Protein AF-A0A6G1ICV8-F1 (afdb_monomer)

Organism: NCBI:txid1168545

Radius of gyration: 35.34 Å; Cα contacts (8 Å, |Δi|>4): 384; chains: 1; bounding box: 80×101×96 Å

Sequence (351 aa):
MSGALVWVVYRNGDEKGVTLSPRISTGHVEPTHNADIPCELNDQDGNTPGGIIEHNGHKIIAVNVRCRDVNHRASFGSQSLDASAKLDFNNEAQPFIFAVGPTDRHLLSDSKSAGIRRHSLYGSFTLDIRAASVNTSHDINQPALSSVGSWAPKNAKLVVEPHKDLDWSGPIHSLLMCGTFVVVFPMGVVFLRVLEKVRWHAYMQGVGTVLVAGGVGMGVYAGREYNQVSIPLLPPPSNLTNPFNRNRNPNTPAVSHPPLPAPNPRPNPLHPRPPPTLRRPRTPPPLPPPPGPHPARPRPRPPRPTASPRRRAERLPRLPLLGRLVPQRHVWRHRGRGVCCAGRVAGLECA

Secondary structure (DSSP, 8-state):
-TT-EEEEEEE-TTSSSEEEEEEE-SSSSPPEE-TTS-EEE---TT---EEEEEETTEEEEEE-EEE-S-TT-SEETTEEPPGGGS--TT-TTEEEEEEE--SSS--B-S-TT---PPPSEEEEEEE-TTTT--SSGGG--HHHHT--S----SSEEEEEEEEEP---HHHHHHHHHHHIIIIIHHHHHHHHHHS--HHHHHHHHHHHHHHHHHHHHHHHHHHHHT----------------TT-----TT-----PPPPPPPPPPPPPPPPPPPPP-PPPPPPPPPPPPPPPPPPPPPPPPPPPPPPPPP----------------------------------------

InterPro domains:
  IPR015920 Cellobiose dehydrogenase-like, cytochrome domain [cd09630] (1-128)

Solvent-accessible surface area (backbone atoms only — not comparable to full-atom values): 22951 Å² total; per-residue (Å²): 110,48,23,31,79,42,81,45,75,43,35,15,61,82,66,76,32,59,29,77,21,47,24,45,15,94,40,90,39,38,57,40,56,45,87,76,53,59,60,42,66,30,75,53,85,69,37,54,29,52,28,70,41,80,55,97,93,37,82,41,82,48,75,30,76,44,68,54,85,60,68,86,49,62,51,49,85,94,45,62,47,38,82,77,57,46,76,54,67,84,28,68,61,40,74,46,74,52,71,38,64,51,86,94,60,86,65,60,35,70,56,54,72,58,90,60,72,70,47,34,31,34,35,30,32,26,34,26,34,47,85,74,55,72,95,48,81,84,74,57,57,41,49,69,70,44,58,82,78,96,78,78,86,73,70,51,47,79,74,39,72,79,40,77,46,74,83,55,41,60,59,49,20,50,48,32,40,51,46,29,66,70,45,40,44,52,49,19,52,47,35,39,74,76,66,65,34,60,70,56,20,54,49,31,46,54,54,29,53,54,39,40,53,52,15,52,52,33,45,55,53,42,48,45,42,64,37,70,74,79,68,76,74,72,73,75,85,75,71,87,68,67,91,81,75,78,84,76,74,92,82,70,83,85,79,84,76,80,84,82,81,80,82,80,81,81,84,77,89,80,78,89,80,81,84,88,80,86,78,80,86,79,80,79,81,84,79,81,81,81,84,76,87,77,82,83,78,82,80,83,81,83,84,80,88,80,85,83,83,82,88,81,82,89,85,89,83,85,86,86,91,86,80,90,88,86,83,89,88,81,91,84,86,83,89,81,82,85,84,87,82,90,81,89,76,89,84,79,88,81,134

Mean predicted aligned error: 18.18 Å

Foldseek 3Di:
DAQAFDWDWAAAQVNFWIATFTFHHNDLAFTFGAPLFQKDQDPDPLADSWGFDDDPNDTDTDGDMDGPPPQVDQARPLGGHDPLNHDDLQDLWRKDKDFAADPVDHDHHNDSGDFGADGQKMFMKTAGNPVVDDPDPVPDPRNVSRDDDDDDDDSMGTPGPIDGDDDVLVVLLCCLVCCLVVPLLVVLVCCCPVVVDPPSSVVSVVVSVVSNVVSVVSVVVSVRRRDPDPPVPPPDPDDPPPPPPPPDDPDDDDDDDDDDDDDDDDDDDDDDDDDDDDDDDDDDDDDDDDDDDDDDDDDDDDDDDDDDDDDDDDDDDDDDDDDDDDDDDDDDDDDDD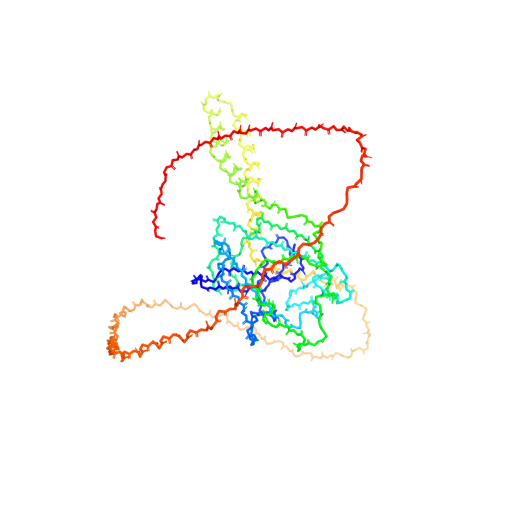DDDDDDDDDDDDDD

pLDDT: mean 75.43, std 22.34, range [23.33, 98.0]

Structure (mmCIF, N/CA/C/O backbone):
data_AF-A0A6G1ICV8-F1
#
_entry.id   AF-A0A6G1ICV8-F1
#
loop_
_atom_site.group_PDB
_atom_site.id
_atom_site.type_symbol
_atom_site.label_atom_id
_atom_site.label_alt_id
_atom_site.label_comp_id
_atom_site.label_asym_id
_atom_site.label_entity_id
_atom_site.label_seq_id
_atom_site.pdbx_PDB_ins_code
_atom_site.Cartn_x
_atom_site.Cartn_y
_atom_site.Cartn_z
_atom_site.occupancy
_atom_site.B_iso_or_equiv
_atom_site.auth_seq_id
_atom_site.auth_comp_id
_atom_site.auth_asym_id
_atom_site.auth_atom_id
_atom_site.pdbx_PDB_model_num
ATOM 1 N N . MET A 1 1 ? -5.307 -5.853 -2.669 1.00 85.19 1 MET A N 1
ATOM 2 C CA . MET A 1 1 ? -3.876 -6.039 -2.997 1.00 85.19 1 MET A CA 1
ATOM 3 C C . MET A 1 1 ? -3.343 -7.414 -2.589 1.00 85.19 1 MET A C 1
ATOM 5 O O . MET A 1 1 ? -2.156 -7.644 -2.776 1.00 85.19 1 MET A O 1
ATOM 9 N N . SER A 1 2 ? -4.178 -8.309 -2.037 1.00 87.69 2 SER A N 1
ATOM 10 C CA . SER A 1 2 ? -3.763 -9.670 -1.670 1.00 87.69 2 SER A CA 1
ATOM 11 C C . SER A 1 2 ? -3.150 -10.402 -2.869 1.00 87.69 2 SER A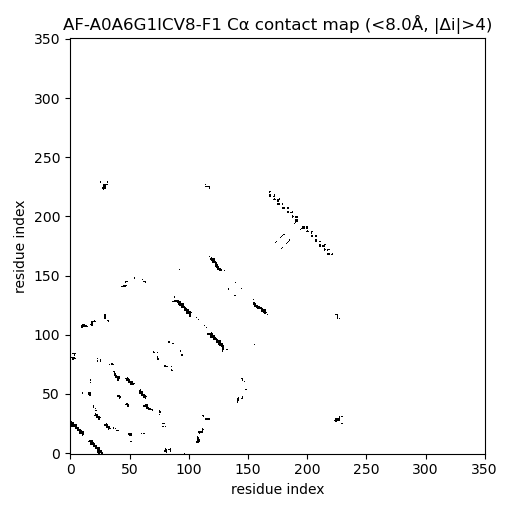 C 1
ATOM 13 O O . SER A 1 2 ? -3.547 -10.133 -4.000 1.00 87.69 2 SER A O 1
ATOM 15 N N . GLY A 1 3 ? -2.130 -11.219 -2.610 1.00 86.38 3 GLY A N 1
ATOM 16 C CA . GLY A 1 3 ? -1.422 -12.035 -3.595 1.00 86.38 3 GLY A CA 1
ATOM 17 C C . GLY A 1 3 ? -0.567 -11.268 -4.607 1.00 86.38 3 GLY A C 1
ATOM 18 O O . GLY A 1 3 ? 0.103 -11.888 -5.430 1.00 86.38 3 GLY A O 1
ATOM 19 N N . ALA A 1 4 ? -0.537 -9.934 -4.560 1.00 89.62 4 ALA A N 1
ATOM 20 C CA . ALA A 1 4 ? 0.262 -9.129 -5.475 1.00 89.62 4 ALA A CA 1
ATOM 21 C C . ALA A 1 4 ? 1.700 -8.927 -4.969 1.00 89.62 4 ALA A C 1
ATOM 23 O O . ALA A 1 4 ? 1.934 -8.686 -3.779 1.00 89.62 4 ALA A O 1
ATOM 24 N N . LEU A 1 5 ? 2.650 -8.930 -5.909 1.00 92.50 5 LEU A N 1
ATOM 25 C CA . LEU A 1 5 ? 3.966 -8.330 -5.714 1.00 92.50 5 LEU A CA 1
ATOM 26 C C . LEU A 1 5 ? 3.802 -6.808 -5.776 1.00 92.50 5 LEU A C 1
ATOM 28 O O . LEU A 1 5 ? 3.372 -6.276 -6.798 1.00 92.50 5 LEU A O 1
ATOM 32 N N . VAL A 1 6 ? 4.131 -6.110 -4.692 1.00 93.62 6 VAL A N 1
ATOM 33 C CA . VAL A 1 6 ? 3.995 -4.651 -4.620 1.00 93.62 6 VAL A CA 1
ATOM 34 C C . VAL A 1 6 ? 5.338 -3.990 -4.345 1.00 93.62 6 VAL A C 1
ATOM 36 O O . VAL A 1 6 ? 6.124 -4.442 -3.510 1.00 93.62 6 VAL A O 1
ATOM 39 N N . TRP A 1 7 ? 5.588 -2.881 -5.034 1.00 94.81 7 TRP A N 1
ATOM 40 C CA . TRP A 1 7 ? 6.743 -2.025 -4.787 1.00 94.81 7 TRP A CA 1
ATOM 41 C C . TRP A 1 7 ? 6.294 -0.826 -3.974 1.00 94.81 7 TRP A C 1
ATOM 43 O O . TRP A 1 7 ? 5.587 0.050 -4.471 1.00 94.81 7 TRP A O 1
ATOM 53 N N . VAL A 1 8 ? 6.687 -0.802 -2.705 1.00 95.56 8 VAL A N 1
ATOM 54 C CA . VAL A 1 8 ? 6.396 0.318 -1.818 1.00 95.56 8 VAL A CA 1
ATOM 55 C C . VAL A 1 8 ? 7.607 1.237 -1.797 1.00 95.56 8 VAL A C 1
ATOM 57 O O . VAL A 1 8 ? 8.733 0.788 -1.585 1.00 95.56 8 VAL A O 1
ATOM 60 N N . VAL A 1 9 ? 7.369 2.525 -2.023 1.00 95.25 9 VAL A N 1
ATOM 61 C CA . VAL A 1 9 ? 8.412 3.549 -2.074 1.00 95.25 9 VAL A CA 1
ATOM 62 C C . VAL A 1 9 ? 8.037 4.675 -1.126 1.00 95.25 9 VAL A C 1
ATOM 64 O O . VAL A 1 9 ? 6.922 5.192 -1.171 1.00 95.25 9 VAL A O 1
ATOM 67 N N . TYR A 1 10 ? 8.974 5.059 -0.269 1.00 94.12 10 TYR A N 1
ATOM 68 C CA . TYR A 1 10 ? 8.841 6.189 0.651 1.00 94.12 10 TYR A CA 1
ATOM 69 C C . TYR A 1 10 ? 10.169 6.925 0.766 1.00 94.12 10 TYR A C 1
ATOM 71 O O . TYR A 1 10 ? 11.189 6.476 0.246 1.00 94.12 10 TYR A O 1
ATOM 79 N N . ARG A 1 11 ? 10.149 8.092 1.411 1.00 93.56 11 ARG A N 1
ATOM 80 C CA . ARG A 1 11 ? 11.360 8.881 1.627 1.00 93.56 11 ARG A CA 1
ATOM 81 C C . ARG A 1 11 ? 12.258 8.173 2.631 1.00 93.56 11 ARG A C 1
ATOM 83 O O . ARG A 1 11 ? 11.785 7.573 3.599 1.00 93.56 11 ARG A O 1
ATOM 90 N N . ASN A 1 12 ? 13.552 8.259 2.380 1.00 93.12 12 ASN A N 1
ATOM 91 C CA . ASN A 1 12 ? 14.555 7.742 3.294 1.00 93.12 12 ASN A CA 1
ATOM 92 C C . ASN A 1 12 ? 14.643 8.626 4.561 1.00 93.12 12 ASN A C 1
ATOM 94 O O . ASN A 1 12 ? 14.028 9.695 4.613 1.00 93.12 12 ASN A O 1
ATOM 98 N N . GLY A 1 13 ? 15.364 8.179 5.593 1.00 92.19 13 GLY A N 1
ATOM 99 C CA . GLY A 1 13 ? 15.428 8.881 6.884 1.00 92.19 13 GLY A CA 1
ATOM 100 C C . GLY A 1 13 ? 16.000 10.298 6.777 1.00 92.19 13 GLY A C 1
ATOM 101 O O . GLY A 1 13 ? 15.520 11.211 7.441 1.00 92.19 13 GLY A O 1
ATOM 102 N N . ASP A 1 14 ? 16.958 10.489 5.870 1.00 89.12 14 ASP A N 1
ATOM 103 C CA . ASP A 1 14 ? 17.637 11.769 5.641 1.00 89.12 14 ASP A CA 1
ATOM 104 C C . ASP A 1 14 ? 16.912 12.701 4.652 1.00 89.12 14 ASP A C 1
ATOM 106 O O . ASP A 1 14 ? 17.443 13.755 4.304 1.00 89.12 14 ASP A O 1
ATOM 110 N N . GLU A 1 15 ? 15.752 12.294 4.123 1.00 87.25 15 GLU A N 1
ATOM 111 C CA . GLU A 1 15 ? 14.965 13.002 3.096 1.00 87.25 15 GLU A CA 1
ATOM 112 C C . GLU A 1 15 ? 15.696 13.328 1.779 1.00 87.25 15 GLU A C 1
ATOM 114 O O . GLU A 1 15 ? 15.179 14.050 0.926 1.00 87.25 15 GLU A O 1
ATOM 119 N N . LYS A 1 16 ? 16.899 12.795 1.575 1.00 83.50 16 LYS A N 1
ATOM 120 C CA . LYS A 1 16 ? 17.708 13.027 0.369 1.00 83.50 16 LYS A CA 1
ATOM 121 C C . LYS A 1 16 ? 17.430 12.019 -0.740 1.00 83.50 16 LYS A C 1
ATOM 123 O O . LYS A 1 16 ? 17.905 12.194 -1.858 1.00 83.50 16 LYS A O 1
ATOM 128 N N . GLY A 1 17 ? 16.675 10.967 -0.446 1.00 89.69 17 GLY A N 1
ATOM 129 C CA . GLY A 1 17 ? 16.424 9.876 -1.369 1.00 89.69 17 GLY A CA 1
ATOM 130 C C . GLY A 1 17 ? 15.172 9.086 -1.026 1.00 89.69 17 GLY A C 1
ATOM 131 O O . GLY A 1 17 ? 14.231 9.571 -0.391 1.00 89.69 17 GLY A O 1
ATOM 132 N N . VAL A 1 18 ? 15.163 7.847 -1.498 1.00 93.81 18 VAL A N 1
ATOM 133 C CA . VAL A 1 18 ? 14.022 6.945 -1.397 1.00 93.81 18 VAL A CA 1
ATOM 134 C C . VAL A 1 18 ? 14.442 5.600 -0.826 1.00 93.81 18 VAL A C 1
ATOM 136 O O . VAL A 1 18 ? 15.551 5.125 -1.060 1.00 93.81 18 VAL A O 1
ATOM 139 N N . THR A 1 19 ? 13.513 4.958 -0.138 1.00 95.25 19 THR A N 1
ATOM 140 C CA . THR A 1 19 ? 13.619 3.568 0.284 1.00 95.25 19 THR A CA 1
ATOM 141 C C . THR A 1 19 ? 12.662 2.742 -0.561 1.00 95.25 19 THR A C 1
ATOM 143 O O . THR A 1 19 ? 11.450 2.960 -0.533 1.00 95.25 19 THR A O 1
ATOM 146 N N . LEU A 1 20 ? 13.211 1.788 -1.317 1.00 96.12 20 LEU A N 1
ATOM 147 C CA . LEU A 1 20 ? 12.439 0.764 -2.015 1.00 96.12 20 LEU A CA 1
ATOM 148 C C . LEU A 1 20 ? 12.225 -0.433 -1.086 1.00 96.12 20 LEU A C 1
ATOM 150 O O . LEU A 1 20 ? 13.178 -1.071 -0.632 1.00 96.12 20 LEU A O 1
ATOM 154 N N . SER A 1 21 ? 10.962 -0.767 -0.864 1.00 96.25 21 SER A N 1
ATOM 155 C CA . SER A 1 21 ? 10.519 -1.912 -0.082 1.00 96.25 21 SER A CA 1
ATOM 156 C C . SER A 1 21 ? 9.636 -2.810 -0.954 1.00 96.25 21 SER A C 1
ATOM 158 O O . SER A 1 21 ? 8.437 -2.558 -1.094 1.00 96.25 21 SER A O 1
ATOM 160 N N . PRO A 1 22 ? 10.206 -3.852 -1.585 1.00 95.75 22 PRO A N 1
ATOM 161 C CA . PRO A 1 22 ? 9.421 -4.884 -2.249 1.00 95.75 22 PRO A CA 1
ATOM 162 C C . PRO A 1 22 ? 8.672 -5.704 -1.197 1.00 95.75 22 PRO A C 1
ATOM 164 O O . PRO A 1 22 ? 9.272 -6.141 -0.208 1.00 95.75 22 PRO A O 1
ATOM 167 N N . ARG A 1 23 ? 7.366 -5.890 -1.378 1.00 94.19 23 ARG A N 1
ATOM 168 C CA . ARG A 1 23 ? 6.507 -6.575 -0.408 1.00 94.19 23 ARG A CA 1
ATOM 169 C C . ARG A 1 23 ? 5.521 -7.517 -1.082 1.00 94.19 23 ARG A C 1
ATOM 171 O O . ARG A 1 23 ? 5.218 -7.376 -2.265 1.00 94.19 23 ARG A O 1
ATOM 178 N N . ILE A 1 24 ? 4.980 -8.431 -0.284 1.00 91.38 24 ILE A N 1
ATOM 179 C CA . ILE A 1 24 ? 3.845 -9.283 -0.653 1.00 91.38 24 ILE A CA 1
ATOM 180 C C . ILE A 1 24 ? 2.740 -9.076 0.376 1.00 91.38 24 ILE A C 1
ATOM 182 O O . ILE A 1 24 ? 2.996 -8.933 1.576 1.00 91.38 24 ILE A O 1
ATOM 186 N N . SER A 1 25 ? 1.502 -9.041 -0.103 1.00 86.50 25 SER A N 1
ATOM 187 C CA . SER A 1 25 ? 0.315 -8.977 0.743 1.00 86.50 25 SER A CA 1
ATOM 188 C C . SER A 1 25 ? -0.378 -10.335 0.774 1.00 86.50 25 SER A C 1
ATOM 190 O O . SER A 1 25 ? -0.673 -10.899 -0.272 1.00 86.50 25 SER A O 1
ATOM 192 N N . THR A 1 26 ? -0.693 -10.848 1.960 1.00 81.56 26 THR A N 1
ATOM 193 C CA . THR A 1 26 ? -1.433 -12.111 2.138 1.00 81.56 26 THR A CA 1
ATOM 194 C C . THR A 1 26 ? -2.915 -11.886 2.464 1.00 81.56 26 THR A C 1
ATOM 196 O O . THR A 1 26 ? -3.620 -12.818 2.836 1.00 81.56 26 THR A O 1
ATOM 199 N N . GLY A 1 27 ? -3.426 -10.654 2.314 1.00 83.38 27 GLY A N 1
ATOM 200 C CA . GLY A 1 27 ? -4.808 -10.300 2.657 1.00 83.38 27 GLY A CA 1
ATOM 201 C C . GLY A 1 27 ? -5.086 -8.795 2.623 1.00 83.38 27 GLY A C 1
ATOM 202 O O . GLY A 1 27 ? -4.404 -8.038 1.941 1.00 83.38 27 GLY A O 1
ATOM 203 N N . HIS A 1 28 ? -6.090 -8.350 3.378 1.00 84.50 28 HIS A N 1
ATOM 204 C CA . HIS A 1 28 ? -6.364 -6.927 3.629 1.00 84.50 28 HIS A CA 1
ATOM 205 C C . HIS A 1 28 ? -5.639 -6.465 4.898 1.00 84.50 28 HIS A C 1
ATOM 207 O O . HIS A 1 28 ? -6.250 -6.068 5.880 1.00 84.50 28 HIS A O 1
ATOM 213 N N . VAL A 1 29 ? -4.320 -6.631 4.899 1.00 86.06 29 VAL A N 1
ATOM 214 C CA . VAL A 1 29 ? -3.426 -6.269 6.005 1.00 86.06 29 VAL A CA 1
ATOM 215 C C . VAL A 1 29 ? -2.183 -5.595 5.441 1.00 86.06 29 VAL A C 1
ATOM 217 O O . VAL A 1 29 ? -1.935 -5.666 4.229 1.00 86.06 29 VAL A O 1
ATOM 220 N N . GLU A 1 30 ? -1.393 -4.964 6.309 1.00 89.38 30 GLU A N 1
ATOM 221 C CA . GLU A 1 30 ? -0.134 -4.349 5.900 1.00 89.38 30 GLU A CA 1
ATOM 222 C C . GLU A 1 30 ? 0.758 -5.377 5.168 1.00 89.38 30 GLU A C 1
ATOM 224 O O . GLU A 1 30 ? 1.087 -6.425 5.734 1.00 89.38 30 GLU A O 1
ATOM 229 N N . PRO A 1 31 ? 1.169 -5.111 3.914 1.00 91.44 31 PRO A N 1
ATOM 230 C CA . PRO A 1 31 ? 2.062 -6.007 3.195 1.00 91.44 31 PRO A CA 1
ATOM 231 C C . PRO A 1 31 ? 3.425 -6.072 3.888 1.00 91.44 31 PRO A C 1
ATOM 233 O O . PRO A 1 31 ? 3.930 -5.067 4.398 1.00 91.44 31 PRO A O 1
ATOM 236 N N . THR A 1 32 ? 4.046 -7.250 3.873 1.00 90.56 32 THR A N 1
ATOM 237 C CA . THR A 1 32 ? 5.319 -7.511 4.562 1.00 90.56 32 THR A CA 1
ATOM 238 C C . THR A 1 32 ? 6.481 -7.467 3.576 1.00 90.56 32 THR A C 1
ATOM 240 O O . THR A 1 32 ? 6.399 -8.045 2.491 1.00 90.56 32 THR A O 1
ATOM 243 N N . HIS A 1 33 ? 7.566 -6.785 3.953 1.00 94.06 33 HIS A N 1
ATOM 244 C CA . HIS A 1 33 ? 8.800 -6.791 3.171 1.00 94.06 33 HIS A CA 1
ATOM 245 C C . HIS A 1 33 ? 9.411 -8.190 3.118 1.00 94.06 33 HIS A C 1
ATOM 247 O O . HIS A 1 33 ? 9.483 -8.876 4.135 1.00 94.06 33 HIS A O 1
ATOM 253 N N . ASN A 1 34 ? 9.884 -8.575 1.936 1.00 93.25 34 ASN A N 1
ATOM 254 C CA . ASN A 1 34 ? 10.563 -9.840 1.720 1.00 93.25 34 ASN A CA 1
ATOM 255 C C . ASN A 1 34 ? 11.886 -9.604 0.984 1.00 93.25 34 ASN A C 1
ATOM 257 O O . ASN A 1 34 ? 11.911 -9.028 -0.105 1.00 93.25 34 ASN A O 1
ATOM 261 N N . ALA A 1 35 ? 12.982 -10.033 1.611 1.00 93.31 35 ALA A N 1
ATOM 262 C CA . ALA A 1 35 ? 14.335 -9.867 1.093 1.00 93.31 35 ALA A CA 1
ATOM 263 C C . ALA A 1 35 ? 14.659 -10.829 -0.065 1.00 93.31 35 ALA A C 1
ATOM 265 O O . ALA A 1 35 ? 15.570 -10.545 -0.837 1.00 93.31 35 ALA A O 1
ATOM 266 N N . ASP A 1 36 ? 13.893 -11.914 -0.228 1.00 93.12 36 ASP A N 1
ATOM 267 C CA . ASP A 1 36 ? 14.061 -12.874 -1.326 1.00 93.12 36 ASP A CA 1
ATOM 268 C C . ASP A 1 36 ? 13.562 -12.323 -2.667 1.00 93.12 36 ASP A C 1
ATOM 270 O O . ASP A 1 36 ? 13.783 -12.950 -3.705 1.00 93.12 36 ASP A O 1
ATOM 274 N N . ILE A 1 37 ? 12.874 -11.174 -2.661 1.00 95.06 37 ILE A N 1
ATOM 275 C CA . ILE A 1 37 ? 12.427 -10.478 -3.866 1.00 95.06 37 ILE A CA 1
ATOM 276 C C . ILE A 1 37 ? 13.618 -9.694 -4.444 1.00 95.06 37 ILE A C 1
ATOM 278 O O . ILE A 1 37 ? 14.010 -8.670 -3.875 1.00 95.06 37 ILE A O 1
ATOM 282 N N . PRO A 1 38 ? 14.171 -10.101 -5.600 1.00 94.88 38 PRO A N 1
ATOM 283 C CA . PRO A 1 38 ? 15.365 -9.505 -6.205 1.00 94.88 38 PRO A CA 1
ATOM 284 C C . PRO A 1 38 ? 15.024 -8.221 -6.987 1.00 94.88 38 PRO A C 1
ATOM 286 O O . PRO A 1 38 ? 15.244 -8.126 -8.199 1.00 94.88 38 PRO A O 1
ATOM 289 N N . CYS A 1 39 ? 14.435 -7.248 -6.293 1.00 95.50 39 CYS A N 1
ATOM 290 C CA . CYS A 1 39 ? 14.124 -5.921 -6.811 1.00 95.50 39 CYS A CA 1
ATOM 291 C C . CYS A 1 39 ? 14.956 -4.861 -6.088 1.00 95.50 39 CYS A C 1
ATOM 293 O O . CYS A 1 39 ? 14.938 -4.764 -4.859 1.00 95.50 39 CYS A O 1
ATOM 295 N N . GLU A 1 40 ? 15.635 -4.027 -6.861 1.00 94.94 40 GLU A N 1
ATOM 296 C CA . GLU A 1 40 ? 16.529 -2.982 -6.373 1.00 94.94 40 GLU A CA 1
ATOM 297 C C . GLU A 1 40 ? 16.346 -1.688 -7.170 1.00 94.94 40 GLU A C 1
ATOM 299 O O . GLU A 1 40 ? 15.739 -1.680 -8.244 1.00 94.94 40 GLU A O 1
ATOM 304 N N . LEU A 1 41 ? 16.845 -0.577 -6.628 1.00 93.75 41 LEU A N 1
ATOM 305 C CA . LEU A 1 41 ? 16.930 0.661 -7.396 1.00 93.75 41 LEU A CA 1
ATOM 306 C C . LEU A 1 41 ? 17.908 0.438 -8.556 1.00 93.75 41 LEU A C 1
ATOM 308 O O . LEU A 1 41 ? 18.985 -0.114 -8.359 1.00 93.75 41 LEU A O 1
ATOM 312 N N . ASN A 1 42 ? 17.516 0.830 -9.763 1.00 92.38 42 ASN A N 1
ATOM 313 C CA . ASN A 1 42 ? 18.284 0.583 -10.975 1.00 92.38 42 ASN A CA 1
ATOM 314 C C . ASN A 1 42 ? 19.475 1.550 -11.057 1.00 92.38 42 ASN A C 1
ATOM 316 O O . ASN A 1 42 ? 19.301 2.740 -11.309 1.00 92.38 42 ASN A O 1
ATOM 320 N N . ASP A 1 43 ? 20.680 1.038 -10.854 1.00 89.25 43 ASP A N 1
ATOM 321 C CA . ASP A 1 43 ? 21.943 1.780 -10.823 1.00 89.25 43 ASP A CA 1
ATOM 322 C C . ASP A 1 43 ? 22.796 1.606 -12.086 1.00 89.25 43 ASP A C 1
ATOM 324 O O . ASP A 1 43 ? 23.982 1.924 -12.083 1.00 89.25 43 ASP A O 1
ATOM 328 N N . GLN A 1 44 ? 22.196 1.126 -13.181 1.00 86.94 44 GLN A N 1
ATOM 329 C CA . GLN A 1 44 ? 22.895 0.995 -14.457 1.00 86.94 44 GLN A CA 1
ATOM 330 C C . GLN A 1 44 ? 23.370 2.343 -15.013 1.00 86.94 44 GLN A C 1
ATOM 332 O O . GLN A 1 44 ? 22.760 3.389 -14.785 1.00 86.94 44 GLN A O 1
ATOM 337 N N . ASP A 1 45 ? 24.438 2.302 -15.811 1.00 83.31 45 ASP A N 1
ATOM 338 C CA . ASP A 1 45 ? 24.999 3.490 -16.448 1.00 83.31 45 ASP A CA 1
ATOM 339 C C . ASP A 1 45 ? 23.947 4.259 -17.262 1.00 83.31 45 ASP A C 1
ATOM 341 O O . ASP A 1 45 ? 23.164 3.695 -18.030 1.00 83.31 45 ASP A O 1
ATOM 345 N N . GLY A 1 46 ? 23.937 5.582 -17.086 1.00 79.44 46 GLY A N 1
ATOM 346 C CA . GLY A 1 46 ? 22.954 6.469 -17.711 1.00 79.44 46 GLY A CA 1
ATOM 347 C C . GLY A 1 46 ? 21.581 6.476 -17.030 1.00 79.44 46 GLY A C 1
ATOM 348 O O . GLY A 1 46 ? 20.676 7.143 -17.528 1.00 79.44 46 GLY A O 1
ATOM 349 N N . ASN A 1 47 ? 21.422 5.776 -15.903 1.00 84.50 47 ASN A N 1
ATOM 350 C CA . ASN A 1 47 ? 20.186 5.704 -15.137 1.00 84.50 47 ASN A CA 1
ATOM 351 C C . ASN A 1 47 ? 20.255 6.540 -13.844 1.00 84.50 47 ASN A C 1
ATOM 353 O O . ASN A 1 47 ? 21.286 6.594 -13.179 1.00 84.50 47 ASN A O 1
ATOM 357 N N . THR A 1 48 ? 19.136 7.152 -13.453 1.00 83.81 48 THR A N 1
ATOM 358 C CA . THR A 1 48 ? 18.953 7.761 -12.128 1.00 83.81 48 THR A CA 1
ATOM 359 C C . THR A 1 48 ? 18.094 6.803 -11.291 1.00 83.81 48 THR A C 1
ATOM 361 O O . THR A 1 48 ? 16.898 6.684 -11.563 1.00 83.81 48 THR A O 1
ATOM 364 N N . PRO A 1 49 ? 18.655 6.111 -10.279 1.00 74.75 49 PRO A N 1
ATOM 365 C CA . PRO A 1 49 ? 17.967 5.014 -9.585 1.00 74.75 49 PRO A CA 1
ATOM 366 C C . PRO A 1 49 ? 16.691 5.452 -8.865 1.00 74.75 49 PRO A C 1
ATOM 368 O O . PRO A 1 49 ? 15.686 4.744 -8.846 1.00 74.75 49 PRO A O 1
ATOM 371 N N . GLY A 1 50 ? 16.715 6.641 -8.274 1.00 82.56 50 GLY A N 1
ATOM 372 C CA . GLY A 1 50 ? 15.554 7.247 -7.652 1.00 82.56 50 GLY A CA 1
ATOM 373 C C . GLY A 1 50 ? 15.925 8.436 -6.785 1.00 82.56 50 GLY A C 1
ATOM 374 O O . GLY A 1 50 ? 17.081 8.612 -6.404 1.00 82.56 50 GLY A O 1
ATOM 375 N N . GLY A 1 51 ? 14.936 9.262 -6.474 1.00 87.19 51 GLY A N 1
ATOM 376 C CA . GLY A 1 51 ? 15.138 10.443 -5.655 1.00 87.19 51 GLY A CA 1
ATOM 377 C C . GLY A 1 51 ? 13.892 11.301 -5.529 1.00 87.19 51 GLY A C 1
ATOM 378 O O . GLY A 1 51 ? 12.817 10.987 -6.048 1.00 87.19 51 GLY A O 1
ATOM 379 N N . ILE A 1 52 ? 14.070 12.406 -4.814 1.00 88.25 52 ILE A N 1
ATOM 380 C CA . ILE A 1 52 ? 13.073 13.460 -4.691 1.00 88.25 52 ILE A CA 1
ATOM 381 C C . ILE A 1 52 ? 13.472 14.568 -5.659 1.00 88.25 52 ILE A C 1
ATOM 383 O O . ILE A 1 52 ? 14.540 15.159 -5.525 1.00 88.25 52 ILE A O 1
ATOM 387 N N . ILE A 1 53 ? 12.623 14.823 -6.648 1.00 86.62 53 ILE A N 1
ATOM 388 C CA . ILE A 1 53 ? 12.897 15.752 -7.743 1.00 86.62 53 ILE A CA 1
ATOM 389 C C . ILE A 1 53 ? 11.884 16.882 -7.680 1.00 86.62 53 ILE A C 1
ATOM 391 O O . ILE A 1 53 ? 10.696 16.650 -7.461 1.00 86.62 53 ILE A O 1
ATOM 395 N N . GLU A 1 54 ? 12.343 18.110 -7.880 1.00 86.75 54 GLU A N 1
ATOM 396 C CA . GLU A 1 54 ? 11.446 19.241 -8.078 1.00 86.75 54 GLU A CA 1
ATOM 397 C C . GLU A 1 54 ? 11.016 19.312 -9.542 1.00 86.75 54 GLU A C 1
ATOM 399 O O . GLU A 1 54 ? 11.839 19.403 -10.450 1.00 86.75 54 GLU A O 1
ATOM 404 N N . HIS A 1 55 ? 9.709 19.267 -9.771 1.00 83.06 55 HIS A N 1
ATOM 405 C CA . HIS A 1 55 ? 9.108 19.374 -11.090 1.00 83.06 55 HIS A CA 1
ATOM 406 C C . HIS A 1 55 ? 7.891 20.297 -11.005 1.00 83.06 55 HIS A C 1
ATOM 408 O O . HIS A 1 55 ? 6.964 20.049 -10.233 1.00 83.06 55 HIS A O 1
ATOM 414 N N . ASN A 1 56 ? 7.897 21.386 -11.780 1.00 86.06 56 ASN A N 1
ATOM 415 C CA . ASN A 1 56 ? 6.849 22.416 -11.776 1.00 86.06 56 ASN A CA 1
ATOM 416 C C . ASN A 1 56 ? 6.522 22.976 -10.373 1.00 86.06 56 ASN A C 1
ATOM 418 O O . ASN A 1 56 ? 5.360 23.203 -10.052 1.00 86.06 56 ASN A O 1
ATOM 422 N N . GLY A 1 57 ? 7.536 23.169 -9.521 1.00 85.19 57 GLY A N 1
ATOM 423 C CA . GLY A 1 57 ? 7.358 23.682 -8.153 1.00 85.19 57 GLY A CA 1
ATOM 424 C C . GLY A 1 57 ? 6.836 22.655 -7.139 1.00 85.19 57 GLY A C 1
ATOM 425 O O . GLY A 1 57 ? 6.581 23.008 -5.991 1.00 85.19 57 GLY A O 1
ATOM 426 N N . HIS A 1 58 ? 6.699 21.386 -7.534 1.00 85.12 58 HIS A N 1
ATOM 427 C CA . HIS A 1 58 ? 6.298 20.291 -6.654 1.00 85.12 58 HIS A CA 1
ATOM 428 C C . HIS A 1 58 ? 7.422 19.267 -6.502 1.00 85.12 58 HIS A C 1
ATOM 430 O O . HIS A 1 58 ? 8.075 18.896 -7.475 1.00 85.12 58 HIS A O 1
ATOM 436 N N . LYS A 1 59 ? 7.614 18.764 -5.279 1.00 86.06 59 LYS A N 1
ATOM 437 C CA . LYS A 1 59 ? 8.507 17.632 -5.012 1.00 86.06 59 LYS A CA 1
ATOM 438 C C . LYS A 1 59 ? 7.799 16.331 -5.375 1.00 86.06 59 LYS A C 1
ATOM 440 O O . LYS A 1 59 ? 6.801 15.977 -4.748 1.00 86.06 59 LYS A O 1
ATOM 445 N N . ILE A 1 60 ? 8.331 15.618 -6.357 1.00 86.81 60 ILE A N 1
ATOM 446 C CA . ILE A 1 60 ? 7.866 14.299 -6.780 1.00 86.81 60 ILE A CA 1
ATOM 447 C C . ILE A 1 60 ? 8.889 13.237 -6.395 1.00 86.81 60 ILE A C 1
ATOM 449 O O . ILE A 1 60 ? 10.096 13.470 -6.422 1.00 86.81 60 ILE A O 1
ATOM 453 N N . ILE A 1 61 ? 8.392 12.064 -6.019 1.00 89.25 61 ILE A N 1
ATOM 454 C CA . ILE A 1 61 ? 9.222 10.880 -5.826 1.00 89.25 61 ILE A CA 1
ATOM 455 C C . ILE A 1 61 ? 9.278 10.165 -7.172 1.00 89.25 61 ILE A C 1
ATOM 457 O O . ILE A 1 61 ? 8.244 9.728 -7.675 1.00 89.25 61 ILE A O 1
ATOM 461 N N . ALA A 1 62 ? 10.471 10.059 -7.748 1.00 89.44 62 ALA A N 1
ATOM 462 C CA . ALA A 1 62 ? 10.708 9.280 -8.955 1.00 89.44 62 ALA A CA 1
ATOM 463 C C . ALA A 1 62 ? 11.643 8.126 -8.613 1.00 89.44 62 ALA A C 1
ATOM 465 O O . ALA A 1 62 ? 12.655 8.325 -7.940 1.00 89.44 62 ALA A O 1
ATOM 466 N N . VAL A 1 63 ? 11.304 6.925 -9.067 1.00 92.06 63 VAL A N 1
ATOM 467 C CA . VAL A 1 63 ? 12.144 5.742 -8.894 1.00 92.06 63 VAL A CA 1
ATOM 468 C C . VAL A 1 63 ? 12.195 4.942 -10.174 1.00 92.06 63 VAL A C 1
ATOM 470 O O . VAL A 1 63 ? 11.208 4.838 -10.899 1.00 92.06 63 VAL A O 1
ATOM 473 N N . ASN A 1 64 ? 13.347 4.338 -10.408 1.00 92.00 64 ASN A N 1
ATOM 474 C CA . ASN A 1 64 ? 13.552 3.357 -11.445 1.00 92.00 64 ASN A CA 1
ATOM 475 C C . ASN A 1 64 ? 13.965 2.059 -10.758 1.00 92.00 64 ASN A C 1
ATOM 477 O O . ASN A 1 64 ? 14.979 2.001 -10.066 1.00 92.00 64 ASN A O 1
ATOM 481 N N . VAL A 1 65 ? 13.130 1.036 -10.887 1.00 93.56 65 VAL A N 1
ATOM 482 C CA . VAL A 1 65 ? 13.290 -0.223 -10.163 1.00 93.56 65 VAL A CA 1
ATOM 483 C C . VAL A 1 65 ? 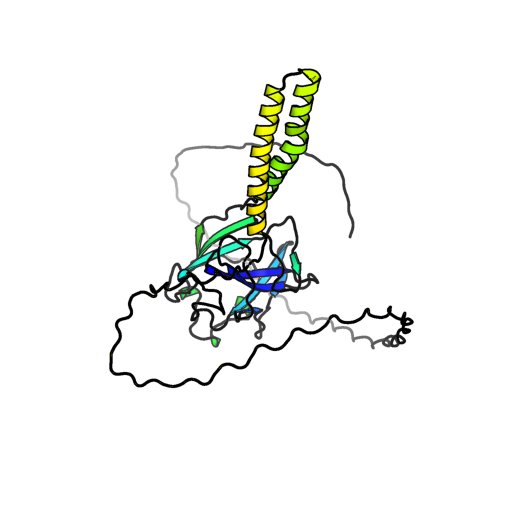13.623 -1.316 -11.157 1.00 93.56 65 VAL A C 1
ATOM 485 O O . VAL A 1 65 ? 12.910 -1.515 -12.139 1.00 93.56 65 VAL A O 1
ATOM 488 N N . ARG A 1 66 ? 14.688 -2.062 -10.870 1.00 92.62 66 ARG A N 1
ATOM 489 C CA . ARG A 1 66 ? 15.063 -3.254 -11.618 1.00 92.62 66 ARG A CA 1
ATOM 490 C C . ARG A 1 66 ? 14.721 -4.482 -10.793 1.00 92.62 66 ARG A C 1
ATOM 492 O O . ARG A 1 66 ? 15.234 -4.663 -9.695 1.00 92.62 66 ARG A O 1
ATOM 499 N N . CYS A 1 67 ? 13.893 -5.347 -11.361 1.00 93.81 67 CYS A N 1
ATOM 500 C CA . CYS A 1 67 ? 13.569 -6.651 -10.802 1.00 93.81 67 CYS A CA 1
ATOM 501 C C . CYS A 1 67 ? 14.115 -7.743 -11.717 1.00 93.81 67 CYS A C 1
ATOM 503 O O . CYS A 1 67 ? 13.897 -7.704 -12.928 1.00 93.81 67 CYS A O 1
ATOM 505 N N . ARG A 1 68 ? 14.822 -8.720 -11.153 1.00 92.44 68 ARG A N 1
ATOM 506 C CA . ARG A 1 68 ? 15.372 -9.858 -11.906 1.00 92.44 68 ARG A CA 1
ATOM 507 C C . ARG A 1 68 ? 14.525 -11.081 -11.615 1.00 92.44 68 ARG A C 1
ATOM 509 O O . ARG A 1 68 ? 14.133 -11.263 -10.477 1.00 92.44 68 ARG A O 1
ATOM 516 N N . ASP A 1 69 ? 14.246 -11.937 -12.591 1.00 89.69 69 ASP A N 1
ATOM 517 C CA . ASP A 1 69 ? 13.762 -13.286 -12.263 1.00 89.69 69 ASP A CA 1
ATOM 518 C C . ASP A 1 69 ? 12.467 -13.354 -11.418 1.00 89.69 69 ASP A C 1
ATOM 520 O O . ASP A 1 69 ? 12.202 -14.340 -10.735 1.00 89.69 69 ASP A O 1
ATOM 524 N N . VAL A 1 70 ? 11.634 -12.307 -11.465 1.00 92.19 70 VAL A N 1
ATOM 525 C CA . VAL A 1 70 ? 10.398 -12.232 -10.665 1.00 92.19 70 VAL A CA 1
ATOM 526 C C . VAL A 1 70 ? 9.220 -12.930 -11.337 1.00 92.19 70 VAL A C 1
ATOM 528 O O . VAL A 1 70 ? 8.370 -13.490 -10.657 1.00 92.19 70 VAL A O 1
ATOM 531 N N . ASN A 1 71 ? 9.179 -12.950 -12.672 1.00 91.00 71 ASN A N 1
ATOM 532 C CA . ASN A 1 71 ? 8.015 -13.436 -13.416 1.00 91.00 71 ASN A CA 1
ATOM 533 C C . ASN A 1 71 ? 7.910 -14.971 -13.508 1.00 91.00 71 ASN A C 1
ATOM 535 O O . ASN A 1 71 ? 6.869 -15.514 -13.873 1.00 91.00 71 ASN A O 1
ATOM 539 N N . HIS A 1 72 ? 8.994 -15.692 -13.217 1.00 85.62 72 HIS A N 1
ATOM 540 C CA . HIS A 1 72 ? 9.002 -17.158 -13.242 1.00 85.62 72 HIS A CA 1
ATOM 541 C C . HIS A 1 72 ? 8.675 -17.781 -11.879 1.00 85.62 72 HIS A C 1
ATOM 543 O O . HIS A 1 72 ? 8.676 -19.004 -11.748 1.00 85.62 72 HIS A O 1
ATOM 549 N N . ARG A 1 73 ? 8.422 -16.957 -10.857 1.00 88.69 73 ARG A N 1
ATOM 550 C CA . ARG A 1 73 ? 8.227 -17.404 -9.479 1.00 88.69 73 ARG A CA 1
ATOM 551 C C . ARG A 1 73 ? 6.756 -17.329 -9.101 1.00 88.69 73 ARG A C 1
ATOM 553 O O . ARG A 1 73 ? 6.104 -16.319 -9.327 1.00 88.69 73 ARG A O 1
ATOM 560 N N . ALA A 1 74 ? 6.256 -18.400 -8.492 1.00 88.94 74 ALA A N 1
ATOM 561 C CA . ALA A 1 74 ? 4.936 -18.419 -7.861 1.00 88.94 74 ALA A CA 1
ATOM 562 C C . ALA A 1 74 ? 4.988 -17.968 -6.390 1.00 88.94 74 ALA A C 1
ATOM 564 O O . ALA A 1 74 ? 3.954 -17.709 -5.785 1.00 88.94 74 ALA A O 1
ATOM 565 N N . SER A 1 75 ? 6.182 -17.883 -5.800 1.00 90.62 75 SER A N 1
ATOM 566 C CA . SER A 1 75 ? 6.385 -17.520 -4.401 1.00 90.62 75 SER A CA 1
ATOM 567 C C . SER A 1 75 ? 7.781 -16.945 -4.155 1.00 90.62 75 SER A C 1
ATOM 569 O O . SER A 1 75 ? 8.710 -17.139 -4.945 1.00 90.62 75 SER A O 1
ATOM 571 N N . PHE A 1 76 ? 7.924 -16.257 -3.025 1.00 90.44 76 PHE A N 1
ATOM 572 C CA . PHE A 1 76 ? 9.196 -15.813 -2.463 1.00 90.44 76 PHE A CA 1
ATOM 573 C C . PHE A 1 76 ? 9.267 -16.282 -1.007 1.00 90.44 76 PHE A C 1
ATOM 575 O O . PHE A 1 76 ? 8.539 -15.784 -0.144 1.00 90.44 76 PHE A O 1
ATOM 582 N N . GLY A 1 77 ? 10.088 -17.296 -0.733 1.00 87.69 77 GLY A N 1
ATOM 583 C CA . GLY A 1 77 ? 10.082 -17.978 0.561 1.00 87.69 77 GLY A CA 1
ATOM 584 C C . GLY A 1 77 ? 8.718 -18.621 0.849 1.00 87.69 77 GLY A C 1
ATOM 585 O O . GLY A 1 77 ? 8.169 -19.340 0.014 1.00 87.69 77 GLY A O 1
ATOM 586 N N . SER A 1 78 ? 8.151 -18.346 2.025 1.00 85.56 78 SER A N 1
ATOM 587 C CA . SER A 1 78 ? 6.828 -18.845 2.439 1.00 85.56 78 SER A CA 1
ATOM 588 C C . SER A 1 78 ? 5.644 -18.027 1.904 1.00 85.56 78 SER A C 1
ATOM 590 O O . SER A 1 78 ? 4.494 -18.375 2.167 1.00 85.56 78 SER A O 1
ATOM 592 N N . GLN A 1 79 ? 5.894 -16.939 1.170 1.00 87.19 79 GLN A N 1
ATOM 593 C CA . GLN A 1 79 ? 4.848 -16.054 0.660 1.00 87.19 79 GLN A CA 1
ATOM 594 C C . GLN A 1 79 ? 4.514 -16.388 -0.796 1.00 87.19 79 GLN A C 1
ATOM 596 O O . GLN A 1 79 ? 5.358 -16.245 -1.680 1.00 87.19 79 GLN A O 1
ATOM 601 N N . SER A 1 80 ? 3.277 -16.821 -1.044 1.00 88.62 80 SER A N 1
ATOM 602 C CA . SER A 1 80 ? 2.765 -17.097 -2.391 1.00 88.62 80 SER A CA 1
ATOM 603 C C . SER A 1 80 ? 2.270 -15.826 -3.073 1.00 88.62 80 SER A C 1
ATOM 605 O O . SER A 1 80 ? 1.733 -14.928 -2.423 1.00 88.62 80 SER A O 1
ATOM 607 N N . LEU A 1 81 ? 2.414 -15.792 -4.392 1.00 90.12 81 LEU A N 1
ATOM 608 C CA . LEU A 1 81 ? 1.763 -14.837 -5.273 1.00 90.12 81 LEU A CA 1
ATOM 609 C C . LEU A 1 81 ? 0.476 -15.437 -5.846 1.00 90.12 81 LEU A C 1
ATOM 611 O O . LEU A 1 81 ? 0.371 -16.655 -6.012 1.00 90.12 81 LEU A O 1
ATOM 615 N N . ASP A 1 82 ? -0.473 -14.575 -6.193 1.00 89.00 82 ASP A N 1
ATOM 616 C CA . ASP A 1 82 ? -1.627 -14.955 -7.001 1.00 89.00 82 ASP A CA 1
ATOM 617 C C . ASP A 1 82 ? -1.204 -15.192 -8.452 1.00 89.00 82 ASP A C 1
ATOM 619 O O . ASP A 1 82 ? -0.265 -14.578 -8.962 1.00 89.00 82 ASP A O 1
ATOM 623 N N . ALA A 1 83 ? -1.952 -16.034 -9.166 1.00 85.88 83 ALA A N 1
ATOM 624 C CA . ALA A 1 83 ? -1.692 -16.307 -10.579 1.00 85.88 83 ALA A CA 1
ATOM 625 C C . ALA A 1 83 ? -1.702 -15.027 -11.440 1.00 85.88 83 ALA A C 1
ATOM 627 O O . ALA A 1 83 ? -0.942 -14.922 -12.400 1.00 85.88 83 ALA A O 1
ATOM 628 N N . SER A 1 84 ? -2.512 -14.030 -11.064 1.00 83.62 84 SER A N 1
ATOM 629 C CA . SER A 1 84 ? -2.584 -12.723 -11.729 1.00 83.62 84 SER A CA 1
ATOM 630 C C . SER A 1 84 ? -1.369 -11.823 -11.486 1.00 83.62 84 SER A C 1
ATOM 632 O O . SER A 1 84 ? -1.235 -10.807 -12.161 1.00 83.62 84 SER A O 1
ATOM 634 N N . ALA A 1 85 ? -0.491 -12.159 -10.533 1.00 86.38 85 ALA A N 1
ATOM 635 C CA . ALA A 1 85 ? 0.762 -11.435 -10.314 1.00 86.38 85 ALA A CA 1
ATOM 636 C C . ALA A 1 85 ? 1.818 -11.759 -11.385 1.00 86.38 85 ALA A C 1
ATOM 638 O O . ALA A 1 85 ? 2.799 -11.028 -11.521 1.00 86.38 85 ALA A O 1
ATOM 639 N N . LYS A 1 86 ? 1.620 -12.840 -12.152 1.00 89.38 86 LYS A N 1
ATOM 640 C CA . LYS A 1 86 ? 2.462 -13.174 -13.296 1.00 89.38 86 LYS A CA 1
ATOM 641 C C . LYS A 1 86 ? 2.130 -12.256 -14.475 1.00 89.38 86 LYS A C 1
ATOM 643 O O . LYS A 1 86 ? 0.972 -12.086 -14.853 1.00 89.38 86 LYS A O 1
ATOM 648 N N . LEU A 1 87 ? 3.168 -11.690 -15.071 1.00 92.00 87 LEU A N 1
ATOM 649 C CA . LEU A 1 87 ? 3.112 -10.952 -16.322 1.00 92.00 87 LEU A CA 1
ATOM 650 C C . LEU A 1 87 ? 3.044 -11.928 -17.498 1.00 92.00 87 LEU A C 1
ATOM 652 O O . LEU A 1 87 ? 3.894 -12.814 -17.642 1.00 92.00 87 LEU A O 1
ATOM 656 N N . ASP A 1 88 ? 2.057 -11.726 -18.362 1.00 92.62 88 ASP A N 1
ATOM 657 C CA . ASP A 1 88 ? 2.017 -12.329 -19.687 1.00 92.62 88 ASP A CA 1
ATOM 658 C C . ASP A 1 88 ? 2.524 -11.309 -20.712 1.00 92.62 88 ASP A C 1
ATOM 660 O O . ASP A 1 88 ? 1.893 -10.284 -20.970 1.00 92.62 88 ASP A O 1
ATOM 664 N N . PHE A 1 89 ? 3.687 -11.593 -21.301 1.00 92.69 89 PHE A N 1
ATOM 665 C CA . PHE A 1 89 ? 4.327 -10.701 -22.267 1.00 92.69 89 PHE A CA 1
ATOM 666 C C . PHE A 1 89 ? 3.604 -10.625 -23.616 1.00 92.69 89 PHE A C 1
ATOM 668 O O . PHE A 1 89 ? 3.973 -9.798 -24.441 1.00 92.69 89 PHE A O 1
ATOM 675 N N . ASN A 1 90 ? 2.560 -11.432 -23.831 1.00 94.25 90 ASN A N 1
ATOM 676 C CA . ASN A 1 90 ? 1.685 -11.350 -24.999 1.00 94.25 90 ASN A CA 1
ATOM 677 C C . ASN A 1 90 ? 0.357 -10.627 -24.713 1.00 94.25 90 ASN A C 1
ATOM 679 O O . ASN A 1 90 ? -0.484 -10.517 -25.606 1.00 94.25 90 ASN A O 1
ATOM 683 N N . ASN A 1 91 ? 0.151 -10.128 -23.492 1.00 94.62 91 ASN A N 1
ATOM 684 C CA . ASN A 1 91 ? -1.118 -9.550 -23.066 1.00 94.62 91 ASN A CA 1
ATOM 685 C C . ASN A 1 91 ? -1.216 -8.046 -23.383 1.00 94.62 91 ASN A C 1
ATOM 687 O O . ASN A 1 91 ? -0.390 -7.241 -22.948 1.00 94.62 91 ASN A O 1
ATOM 691 N N . GLU A 1 92 ? -2.276 -7.662 -24.101 1.00 95.94 92 GLU A N 1
ATOM 692 C CA . GLU A 1 92 ? -2.596 -6.263 -24.435 1.00 95.94 92 GLU A CA 1
ATOM 693 C C . GLU A 1 92 ? -3.238 -5.487 -23.274 1.00 95.94 92 GLU A C 1
ATOM 695 O O . GLU A 1 92 ? -3.363 -4.264 -23.317 1.00 95.94 92 GLU A O 1
ATOM 700 N N . ALA A 1 93 ? -3.699 -6.203 -22.251 1.00 95.62 93 ALA A N 1
ATOM 701 C CA . ALA A 1 93 ? -4.432 -5.665 -21.119 1.00 95.62 93 ALA A CA 1
ATOM 702 C C . ALA A 1 93 ? -3.990 -6.343 -19.813 1.00 95.62 93 ALA A C 1
ATOM 704 O O . ALA A 1 93 ? -4.812 -6.847 -19.045 1.00 95.62 93 ALA A O 1
ATOM 705 N N . GLN A 1 94 ? -2.681 -6.359 -19.544 1.00 95.44 94 GLN A N 1
ATOM 706 C CA . GLN A 1 94 ? -2.146 -6.888 -18.289 1.00 95.44 94 GLN A CA 1
ATOM 707 C C . GLN A 1 94 ? -2.653 -6.041 -17.112 1.00 95.44 94 GLN A C 1
ATOM 709 O O . GLN A 1 94 ? -2.444 -4.826 -17.130 1.00 95.44 94 GLN A O 1
ATOM 714 N N . PRO A 1 95 ? -3.290 -6.638 -16.089 1.00 94.38 95 PRO A N 1
ATOM 715 C CA . PRO A 1 95 ? -3.799 -5.899 -14.942 1.00 94.38 95 PRO A CA 1
ATOM 716 C C . PRO A 1 95 ? -2.674 -5.430 -14.015 1.00 94.38 95 PRO A C 1
ATOM 718 O O . PRO A 1 95 ? -1.768 -6.185 -13.667 1.00 94.38 95 PRO A O 1
ATOM 721 N N . PHE A 1 96 ? -2.798 -4.190 -13.557 1.00 94.69 96 PHE A N 1
ATOM 722 C CA . PHE A 1 96 ? -1.964 -3.557 -12.547 1.00 94.69 96 PHE A CA 1
ATOM 723 C C . PHE A 1 96 ? -2.836 -2.836 -11.524 1.00 94.69 96 PHE A C 1
ATOM 725 O O . PHE A 1 96 ? -3.948 -2.382 -11.801 1.00 94.69 96 PHE A O 1
ATOM 732 N N . ILE A 1 97 ? -2.290 -2.694 -10.325 1.00 94.62 97 ILE A N 1
ATOM 733 C CA . ILE A 1 97 ? -2.886 -1.933 -9.233 1.00 94.62 97 ILE A CA 1
ATOM 734 C C . ILE A 1 97 ? -1.907 -0.857 -8.788 1.00 94.62 97 ILE A C 1
ATOM 736 O O . ILE A 1 97 ? -0.693 -1.027 -8.882 1.00 94.62 97 ILE A O 1
ATOM 740 N N . PHE A 1 98 ? -2.436 0.243 -8.275 1.00 95.00 98 PHE A N 1
ATOM 741 C CA . PHE A 1 98 ? -1.632 1.281 -7.647 1.00 95.00 98 PHE A CA 1
ATOM 742 C C . PHE A 1 98 ? -2.331 1.796 -6.399 1.00 95.00 98 PHE A C 1
ATOM 744 O O . PHE A 1 98 ? -3.547 1.663 -6.236 1.00 95.00 98 PHE A O 1
ATOM 751 N N . ALA A 1 99 ? -1.542 2.411 -5.528 1.00 94.94 99 ALA A N 1
ATOM 752 C CA . ALA A 1 99 ? -2.047 3.128 -4.380 1.00 94.94 99 ALA A CA 1
ATOM 753 C C . ALA A 1 99 ? -1.115 4.262 -3.972 1.00 94.94 99 ALA A C 1
ATOM 755 O O . ALA A 1 99 ? 0.083 4.233 -4.251 1.00 94.94 99 ALA A O 1
ATOM 756 N N . VAL A 1 100 ? -1.682 5.246 -3.281 1.00 93.81 100 VAL A N 1
ATOM 757 C CA . VAL A 1 100 ? -0.970 6.398 -2.736 1.00 93.81 100 VAL A CA 1
ATOM 758 C C . VAL A 1 100 ? -1.206 6.454 -1.235 1.00 93.81 100 VAL A C 1
ATOM 760 O O . VAL A 1 100 ? -2.342 6.369 -0.761 1.00 93.81 100 VAL A O 1
ATOM 763 N N . GLY A 1 101 ? -0.115 6.588 -0.485 1.00 91.56 101 GLY A N 1
ATOM 764 C CA . GLY A 1 101 ? -0.150 6.715 0.967 1.00 91.56 101 GLY A CA 1
ATOM 765 C C . GLY A 1 101 ? -0.941 7.940 1.456 1.00 91.56 101 GLY A C 1
ATOM 766 O O . GLY A 1 101 ? -1.315 8.814 0.671 1.00 91.56 101 GLY A O 1
ATOM 767 N N . PRO A 1 102 ? -1.229 8.008 2.760 1.00 89.00 102 PRO A N 1
ATOM 768 C CA . PRO A 1 102 ? -1.817 9.191 3.374 1.00 89.00 102 PRO A CA 1
ATOM 769 C C . PRO A 1 102 ? -0.883 10.406 3.284 1.00 89.00 102 PRO A C 1
ATOM 771 O O . PRO A 1 102 ? 0.337 10.268 3.350 1.00 89.00 102 PRO A O 1
ATOM 774 N N . THR A 1 103 ? -1.455 11.606 3.159 1.00 83.81 103 THR A N 1
ATOM 775 C CA . THR A 1 103 ? -0.698 12.871 3.123 1.00 83.81 103 THR A CA 1
ATOM 776 C C . THR A 1 103 ? -0.584 13.550 4.487 1.00 83.81 103 THR A C 1
ATOM 778 O O . THR A 1 103 ? 0.179 14.499 4.619 1.00 83.81 103 THR A O 1
ATOM 781 N N . ASP A 1 104 ? -1.338 13.102 5.496 1.00 79.50 104 ASP A N 1
ATOM 782 C CA . ASP A 1 104 ? -1.350 13.681 6.847 1.00 79.50 104 ASP A CA 1
ATOM 783 C C . ASP A 1 104 ? -0.152 13.247 7.704 1.00 79.50 104 ASP A C 1
ATOM 785 O O . ASP A 1 104 ? 0.101 13.838 8.753 1.00 79.50 104 ASP A O 1
ATOM 789 N N . ARG A 1 105 ? 0.598 12.223 7.275 1.00 78.19 105 ARG A N 1
ATOM 790 C CA . ARG A 1 105 ? 1.796 11.733 7.967 1.00 78.19 105 ARG A CA 1
ATOM 791 C C . ARG A 1 105 ? 2.872 11.339 6.969 1.00 78.19 105 ARG A C 1
ATOM 793 O O . ARG A 1 105 ? 2.617 10.574 6.043 1.00 78.19 105 ARG A O 1
ATOM 800 N N . HIS A 1 106 ? 4.091 11.814 7.194 1.00 82.56 106 HIS A N 1
ATOM 801 C CA . HIS A 1 106 ? 5.239 11.455 6.368 1.00 82.56 106 HIS A CA 1
ATOM 802 C C . HIS A 1 106 ? 5.952 10.230 6.942 1.00 82.56 106 HIS A C 1
ATOM 804 O O . HIS A 1 106 ? 6.288 10.193 8.124 1.00 82.56 106 HIS A O 1
ATOM 810 N N . LEU A 1 107 ? 6.185 9.226 6.095 1.00 90.12 107 LEU A N 1
ATOM 811 C CA . LEU A 1 107 ? 7.075 8.114 6.405 1.00 90.12 107 LEU A CA 1
ATOM 812 C C . LEU A 1 107 ? 8.486 8.469 5.932 1.00 90.12 107 LEU A C 1
ATOM 814 O O . LEU A 1 107 ? 8.720 8.577 4.727 1.00 90.12 107 LEU A O 1
ATOM 818 N N . LEU A 1 108 ? 9.390 8.644 6.896 1.00 93.38 108 LEU A N 1
ATOM 819 C CA . LEU A 1 108 ? 10.814 8.900 6.696 1.00 93.38 108 LEU A CA 1
ATOM 820 C C . LEU A 1 108 ? 11.585 7.745 7.334 1.00 93.38 108 LEU A C 1
ATOM 822 O O . LEU A 1 108 ? 11.633 7.628 8.559 1.00 93.38 108 LEU A O 1
ATOM 826 N N . SER A 1 109 ? 12.101 6.821 6.527 1.00 94.75 109 SER A N 1
ATOM 827 C CA . SER A 1 109 ? 12.811 5.657 7.063 1.00 94.75 109 SER A CA 1
ATOM 828 C C . SER A 1 109 ? 13.711 5.003 6.029 1.00 94.75 109 SER A C 1
ATOM 830 O O . SER A 1 109 ? 13.304 4.798 4.888 1.00 94.75 109 SER A O 1
ATOM 832 N N . ASP A 1 110 ? 14.900 4.586 6.453 1.00 95.44 110 ASP A N 1
ATOM 833 C CA . ASP A 1 110 ? 15.803 3.746 5.653 1.00 95.44 110 ASP A CA 1
ATOM 834 C C . ASP A 1 110 ? 15.487 2.247 5.794 1.00 95.44 110 ASP A C 1
ATOM 836 O O . ASP A 1 110 ? 15.997 1.411 5.049 1.00 95.44 110 ASP A O 1
ATOM 840 N N . SER A 1 111 ? 14.624 1.875 6.747 1.00 95.69 111 SER A N 1
ATOM 841 C CA . SER A 1 111 ? 14.253 0.478 6.956 1.00 95.69 111 SER A CA 1
ATOM 842 C C . SER A 1 111 ? 13.288 0.021 5.874 1.00 95.69 111 SER A C 1
ATOM 844 O O . SER A 1 111 ? 12.185 0.555 5.775 1.00 95.69 111 SER A O 1
ATOM 846 N N . LYS A 1 112 ? 13.642 -1.029 5.123 1.00 95.06 112 LYS A N 1
ATOM 847 C CA . LYS A 1 112 ? 12.741 -1.676 4.152 1.00 95.06 112 LYS A CA 1
ATOM 848 C C . LYS A 1 112 ? 11.520 -2.324 4.813 1.00 95.06 112 LYS A C 1
ATOM 850 O O . LYS A 1 112 ? 10.515 -2.526 4.142 1.00 95.06 112 LYS A O 1
ATOM 855 N N . SER A 1 113 ? 11.562 -2.628 6.108 1.00 94.75 113 SER A N 1
ATOM 856 C CA . SER A 1 113 ? 10.440 -3.208 6.859 1.00 94.75 113 SER A CA 1
ATOM 857 C C . SER A 1 113 ? 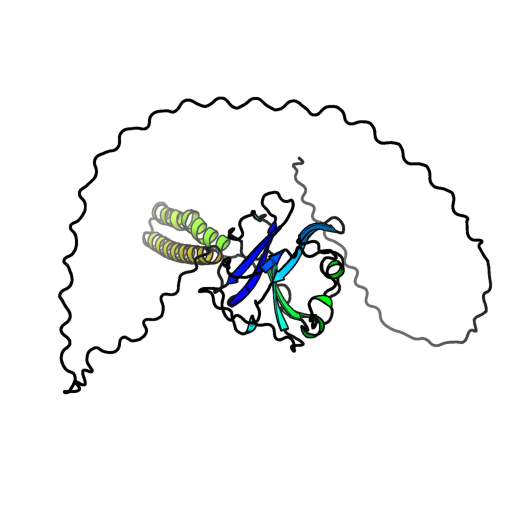9.650 -2.180 7.677 1.00 94.75 113 SER A C 1
ATOM 859 O O . SER A 1 113 ? 8.826 -2.567 8.503 1.00 94.75 113 SER A O 1
ATOM 861 N N . ALA A 1 114 ? 9.877 -0.877 7.465 1.00 94.00 114 ALA A N 1
ATOM 862 C CA . ALA A 1 114 ? 9.165 0.178 8.185 1.00 94.00 114 ALA A CA 1
ATOM 863 C C . ALA A 1 114 ? 7.638 0.006 8.099 1.00 94.00 114 ALA A C 1
ATOM 865 O O . ALA A 1 114 ? 7.108 -0.296 7.030 1.00 94.00 114 ALA A O 1
ATOM 866 N N . GLY A 1 115 ? 6.933 0.213 9.213 1.00 91.44 115 GLY A N 1
ATOM 867 C CA . GLY A 1 115 ? 5.470 0.171 9.240 1.00 91.44 115 GLY A CA 1
ATOM 868 C C . GLY A 1 115 ? 4.872 1.211 8.294 1.00 91.44 115 GLY A C 1
ATOM 869 O O . GLY A 1 115 ? 5.207 2.394 8.391 1.00 91.44 115 GLY A O 1
ATOM 870 N N . ILE A 1 116 ? 3.998 0.783 7.384 1.00 90.94 116 ILE A N 1
ATOM 871 C CA . ILE A 1 116 ? 3.284 1.673 6.462 1.00 90.94 116 ILE A CA 1
ATOM 872 C C . ILE A 1 116 ? 1.817 1.798 6.850 1.00 90.94 116 ILE A C 1
ATOM 874 O O . ILE A 1 116 ? 1.207 0.895 7.415 1.00 90.94 116 ILE A O 1
ATOM 878 N N . ARG A 1 117 ? 1.229 2.947 6.528 1.00 88.62 117 ARG A N 1
ATOM 879 C CA . ARG A 1 117 ? -0.207 3.166 6.698 1.00 88.62 117 ARG A CA 1
ATOM 880 C C . ARG A 1 117 ? -0.957 2.710 5.454 1.00 88.62 117 ARG A C 1
ATOM 882 O O . ARG A 1 117 ? -0.425 2.759 4.343 1.00 88.62 117 ARG A O 1
ATOM 889 N N . ARG A 1 118 ? -2.214 2.320 5.659 1.00 89.38 118 ARG A N 1
ATOM 890 C CA . ARG A 1 118 ? -3.165 2.058 4.582 1.00 89.38 118 ARG A CA 1
ATOM 891 C C . ARG A 1 118 ? -3.245 3.269 3.652 1.00 89.38 118 ARG A C 1
ATOM 893 O O . ARG A 1 118 ? -3.190 4.415 4.099 1.00 89.38 118 ARG A O 1
ATOM 900 N N . HIS A 1 119 ? -3.316 3.000 2.355 1.00 92.06 119 HIS A N 1
ATOM 901 C CA . HIS A 1 119 ? -3.367 4.033 1.332 1.00 92.06 119 HIS A CA 1
ATOM 902 C C . HIS A 1 119 ? -4.607 4.919 1.476 1.00 92.06 119 HIS A C 1
ATOM 904 O O . HIS A 1 119 ? -5.645 4.448 1.919 1.00 92.06 119 HIS A O 1
ATOM 910 N N . SER A 1 120 ? -4.508 6.182 1.060 1.00 93.06 120 SER A N 1
ATOM 911 C CA . SER A 1 120 ? -5.641 7.118 0.996 1.00 93.06 120 SER A CA 1
ATOM 912 C C . SER A 1 120 ? -6.304 7.147 -0.384 1.00 93.06 120 SER A C 1
ATOM 914 O O . SER A 1 120 ? -7.420 7.642 -0.533 1.00 93.06 120 SER A O 1
ATOM 916 N N . LEU A 1 121 ? -5.622 6.607 -1.394 1.00 94.38 121 LEU A N 1
ATOM 917 C CA . LEU A 1 121 ? -6.088 6.502 -2.769 1.00 94.38 121 LEU A CA 1
ATOM 918 C C . LEU A 1 121 ? -5.618 5.171 -3.350 1.00 94.38 121 LEU A C 1
ATOM 920 O O . LEU A 1 121 ? -4.464 4.794 -3.146 1.00 94.38 121 LEU A O 1
ATOM 924 N N . TYR A 1 122 ? -6.466 4.494 -4.110 1.00 94.88 122 TYR A N 1
ATOM 925 C CA . TYR A 1 122 ? -6.086 3.295 -4.853 1.00 94.88 122 TYR A CA 1
ATOM 926 C C . TYR A 1 122 ? -6.899 3.163 -6.135 1.00 94.88 122 TYR A C 1
ATOM 928 O O . TYR A 1 122 ? -7.957 3.771 -6.281 1.00 94.88 122 TYR A O 1
ATOM 936 N N . GLY A 1 123 ? -6.403 2.355 -7.063 1.00 95.50 123 GLY A N 1
ATOM 937 C CA . GLY A 1 123 ? -7.098 2.057 -8.306 1.00 95.50 123 GLY A CA 1
ATOM 938 C C . GLY A 1 123 ? -6.448 0.904 -9.053 1.00 95.50 123 GLY A C 1
ATOM 939 O O . GLY A 1 123 ? -5.485 0.288 -8.582 1.00 95.50 123 GLY A O 1
ATOM 940 N N . SER A 1 124 ? -6.982 0.616 -10.236 1.00 95.25 124 SER A N 1
ATOM 941 C CA . SER A 1 124 ? -6.421 -0.398 -11.126 1.00 95.25 124 SER A CA 1
ATOM 942 C C . SER A 1 124 ? -6.456 0.057 -12.574 1.00 95.25 124 SER A C 1
ATOM 944 O O . SER A 1 124 ? -7.343 0.798 -13.002 1.00 95.25 124 SER A O 1
ATOM 946 N N . PHE A 1 125 ? -5.469 -0.387 -13.332 1.00 95.56 125 PHE A N 1
ATOM 947 C CA . PHE A 1 125 ? -5.334 -0.091 -14.747 1.00 95.56 125 PHE A CA 1
ATOM 948 C C . PHE A 1 125 ? -4.814 -1.323 -15.473 1.00 95.56 125 PHE A C 1
ATOM 950 O O . PHE A 1 125 ? -4.268 -2.238 -14.864 1.00 95.56 125 PHE A O 1
ATOM 957 N N . THR A 1 126 ? -4.977 -1.341 -16.784 1.00 96.44 126 THR A N 1
ATOM 958 C CA . THR A 1 126 ? -4.361 -2.330 -17.659 1.00 96.44 126 THR A CA 1
ATOM 959 C C . THR A 1 126 ? -3.297 -1.679 -18.517 1.00 96.44 126 THR A C 1
ATOM 961 O O . THR A 1 126 ? -3.464 -0.528 -18.929 1.00 96.44 126 THR A O 1
ATOM 964 N N . LEU A 1 127 ? -2.245 -2.426 -18.825 1.00 95.50 127 LEU A N 1
ATOM 965 C CA . LEU A 1 127 ? -1.153 -2.007 -19.698 1.00 95.50 127 LEU A CA 1
ATOM 966 C C . LEU A 1 127 ? -0.941 -3.049 -20.805 1.00 95.50 127 LEU A C 1
ATOM 968 O O . LEU A 1 127 ? -0.923 -4.245 -20.515 1.00 95.50 127 LEU A O 1
ATOM 972 N N . ASP A 1 128 ? -0.747 -2.602 -22.048 1.00 96.06 128 ASP A N 1
ATOM 973 C CA . ASP A 1 128 ? -0.241 -3.464 -23.123 1.00 96.06 128 ASP A CA 1
ATOM 974 C C . ASP A 1 128 ? 1.240 -3.756 -22.870 1.00 96.06 128 ASP A C 1
ATOM 976 O O . ASP A 1 128 ? 2.113 -2.925 -23.144 1.00 96.06 128 ASP A O 1
ATOM 980 N N . ILE A 1 129 ? 1.525 -4.935 -22.314 1.00 94.31 129 ILE A N 1
ATOM 981 C CA . ILE A 1 129 ? 2.892 -5.318 -21.956 1.00 94.31 129 ILE A CA 1
ATOM 982 C C . ILE A 1 129 ? 3.725 -5.646 -23.191 1.00 94.31 129 ILE A C 1
ATOM 984 O O . ILE A 1 129 ? 4.940 -5.474 -23.138 1.00 94.31 129 ILE A O 1
ATOM 988 N N . ARG A 1 130 ? 3.116 -6.001 -24.330 1.00 94.56 130 ARG A N 1
ATOM 989 C CA . ARG A 1 130 ? 3.877 -6.217 -25.572 1.00 94.56 130 ARG A CA 1
ATOM 990 C C . ARG A 1 130 ? 4.586 -4.934 -25.981 1.00 94.56 130 ARG A C 1
ATOM 992 O O . ARG A 1 130 ? 5.782 -4.946 -26.254 1.00 94.56 130 ARG A O 1
ATOM 999 N N . ALA A 1 131 ? 3.861 -3.814 -25.940 1.00 92.00 131 ALA A N 1
ATOM 1000 C CA . ALA A 1 131 ? 4.404 -2.488 -26.227 1.00 92.00 131 ALA A CA 1
ATOM 1001 C C . ALA A 1 131 ? 5.380 -1.980 -25.146 1.00 92.00 131 ALA A C 1
ATOM 1003 O O . ALA A 1 131 ? 6.125 -1.034 -25.400 1.00 92.00 131 ALA A O 1
ATOM 1004 N N . ALA A 1 132 ? 5.376 -2.594 -23.959 1.00 90.44 132 ALA A N 1
ATOM 1005 C CA . ALA A 1 132 ? 6.275 -2.298 -22.844 1.00 90.44 132 ALA A CA 1
ATOM 1006 C C . ALA A 1 132 ? 7.410 -3.331 -22.691 1.00 90.44 132 ALA A C 1
ATOM 1008 O O . ALA A 1 132 ? 8.100 -3.341 -21.671 1.00 90.44 132 ALA A O 1
ATOM 1009 N N . SER A 1 133 ? 7.600 -4.204 -23.683 1.00 91.44 133 SER A N 1
ATOM 1010 C CA . SER A 1 133 ? 8.610 -5.259 -23.669 1.00 91.44 133 SER A CA 1
ATOM 1011 C C . SER A 1 133 ? 9.646 -5.048 -24.768 1.00 91.44 133 SER A C 1
ATOM 1013 O O . SER A 1 133 ? 9.354 -4.514 -25.837 1.00 91.44 133 SER A O 1
ATOM 1015 N N . VAL A 1 134 ? 10.872 -5.474 -24.484 1.00 91.00 134 VAL A N 1
ATOM 1016 C CA . VAL A 1 134 ? 11.961 -5.566 -25.457 1.00 91.00 134 VAL A CA 1
ATOM 1017 C C . VAL A 1 134 ? 12.576 -6.958 -25.376 1.00 91.00 134 VAL A C 1
ATOM 1019 O O . VAL A 1 134 ? 12.508 -7.609 -24.332 1.00 91.00 134 VAL A O 1
ATOM 1022 N N . ASN A 1 135 ? 13.172 -7.421 -26.473 1.00 87.12 135 ASN A N 1
ATOM 1023 C CA . ASN A 1 135 ? 13.701 -8.783 -26.557 1.00 87.12 135 ASN A CA 1
ATOM 1024 C C . ASN A 1 135 ? 14.990 -8.958 -25.752 1.00 87.12 135 ASN A C 1
ATOM 1026 O O . ASN A 1 135 ? 15.228 -10.029 -25.197 1.00 87.12 135 ASN A O 1
ATOM 1030 N N . THR A 1 136 ? 15.832 -7.922 -25.695 1.00 87.12 136 THR A N 1
ATOM 1031 C CA . THR A 1 136 ? 17.122 -7.990 -25.009 1.00 87.12 136 THR A CA 1
ATOM 1032 C C . THR A 1 136 ? 17.337 -6.797 -24.089 1.00 87.12 136 THR A C 1
ATOM 1034 O O . THR A 1 136 ? 16.782 -5.718 -24.281 1.00 87.12 136 THR A O 1
ATOM 1037 N N . SER A 1 137 ? 18.201 -6.963 -23.087 1.00 83.12 137 SER A N 1
ATOM 1038 C CA . SER A 1 137 ? 18.576 -5.865 -22.191 1.00 83.12 137 SER A CA 1
ATOM 1039 C C . SER A 1 137 ? 19.328 -4.731 -22.894 1.00 83.12 137 SER A C 1
ATOM 1041 O O . SER A 1 137 ? 19.367 -3.628 -22.362 1.00 83.12 137 SER A O 1
ATOM 1043 N N . HIS A 1 138 ? 19.920 -4.986 -24.066 1.00 84.25 138 HIS A N 1
ATOM 1044 C CA . HIS A 1 138 ? 20.614 -3.967 -24.860 1.00 84.25 138 HIS A CA 1
ATOM 1045 C C . HIS A 1 138 ? 19.653 -2.992 -25.546 1.00 84.25 138 HIS A C 1
ATOM 1047 O O . HIS A 1 138 ? 20.040 -1.863 -25.835 1.00 84.25 138 HIS A O 1
ATOM 1053 N N . ASP A 1 139 ? 18.401 -3.401 -25.749 1.00 89.56 139 ASP A N 1
ATOM 1054 C CA . ASP A 1 139 ? 17.363 -2.569 -26.361 1.00 89.56 139 ASP A CA 1
ATOM 1055 C C . ASP A 1 139 ? 16.756 -1.564 -25.360 1.00 89.56 139 ASP A C 1
ATOM 1057 O O . ASP A 1 139 ? 15.944 -0.712 -25.725 1.00 89.56 139 ASP A O 1
ATOM 1061 N N . ILE A 1 140 ? 17.138 -1.651 -24.079 1.00 88.94 140 ILE A N 1
ATOM 1062 C CA . ILE A 1 140 ? 16.646 -0.768 -23.021 1.00 88.94 140 ILE A CA 1
ATOM 1063 C C . ILE A 1 140 ? 17.402 0.563 -23.069 1.00 88.94 140 ILE A C 1
ATOM 1065 O O . ILE A 1 140 ? 18.587 0.650 -22.752 1.00 88.94 140 ILE A O 1
ATOM 1069 N N . ASN A 1 141 ? 16.686 1.641 -23.382 1.00 90.06 141 ASN A N 1
ATOM 1070 C CA . ASN A 1 141 ? 17.208 3.000 -23.279 1.00 90.06 141 ASN A CA 1
ATOM 1071 C C . ASN A 1 141 ? 17.152 3.487 -21.815 1.00 90.06 141 ASN A C 1
ATOM 1073 O O . ASN A 1 141 ? 16.153 4.072 -21.392 1.00 90.06 141 ASN A O 1
ATOM 1077 N N . GLN A 1 142 ? 18.219 3.235 -21.043 1.00 89.56 142 GLN A N 1
ATOM 1078 C CA . GLN A 1 142 ? 18.303 3.610 -19.619 1.00 89.56 142 GLN A CA 1
ATOM 1079 C C . GLN A 1 142 ? 18.077 5.117 -19.365 1.00 89.56 142 GLN A C 1
ATOM 1081 O O . GLN A 1 142 ? 17.248 5.451 -18.513 1.00 89.56 142 GLN A O 1
ATOM 1086 N N . PRO A 1 143 ? 18.691 6.048 -20.130 1.00 88.81 143 PRO A N 1
ATOM 1087 C CA . PRO A 1 143 ? 18.411 7.475 -19.967 1.00 88.81 143 PRO A CA 1
ATOM 1088 C C . PRO A 1 143 ? 16.941 7.849 -20.176 1.00 88.81 143 PRO A C 1
ATOM 1090 O O . PRO A 1 143 ? 16.400 8.661 -19.425 1.00 88.81 143 PRO A O 1
ATOM 1093 N N . ALA A 1 144 ? 16.276 7.257 -21.174 1.00 87.25 144 ALA A N 1
ATOM 1094 C CA . ALA A 1 144 ? 14.857 7.507 -21.411 1.00 87.25 144 ALA A CA 1
ATOM 1095 C C . ALA A 1 144 ? 13.984 6.954 -20.275 1.00 87.25 144 ALA A C 1
ATOM 1097 O O . ALA A 1 144 ? 13.031 7.616 -19.871 1.00 87.25 144 ALA A O 1
ATOM 1098 N N . LEU A 1 145 ? 14.334 5.785 -19.727 1.00 85.38 145 LEU A N 1
ATOM 1099 C CA . LEU A 1 145 ? 13.611 5.155 -18.619 1.00 85.38 145 LEU A CA 1
ATOM 1100 C C . LEU A 1 145 ? 13.704 5.968 -17.317 1.00 85.38 145 LEU A C 1
ATOM 1102 O O . LEU A 1 145 ? 12.761 5.992 -16.532 1.00 85.38 145 LEU A O 1
ATOM 1106 N N . SER A 1 146 ? 14.827 6.652 -17.096 1.00 85.62 146 SER A N 1
ATOM 1107 C CA . SER A 1 146 ? 15.043 7.538 -15.942 1.00 85.62 146 SER A CA 1
ATOM 1108 C C . SER A 1 146 ? 14.595 8.980 -16.142 1.00 85.62 146 SER A C 1
ATOM 1110 O O . SER A 1 146 ? 14.760 9.807 -15.242 1.00 85.62 146 SER A O 1
ATOM 1112 N N . SER A 1 147 ? 14.064 9.318 -17.314 1.00 86.56 147 SER A N 1
ATOM 1113 C CA . SER A 1 147 ? 13.622 10.677 -17.585 1.00 86.56 147 SER A CA 1
ATOM 1114 C C . SER A 1 147 ? 12.378 11.012 -16.754 1.00 86.56 147 SER A C 1
ATOM 1116 O O . SER A 1 147 ? 11.426 10.238 -16.651 1.00 86.56 147 SER A O 1
ATOM 1118 N N . VAL A 1 148 ? 12.384 12.196 -16.146 1.00 83.88 148 VAL A N 1
ATOM 1119 C CA . VAL A 1 148 ? 11.290 12.688 -15.308 1.00 83.88 148 VAL A CA 1
ATOM 1120 C C . VAL A 1 148 ? 10.663 13.892 -15.989 1.00 83.88 148 VAL A C 1
ATOM 1122 O O . VAL A 1 148 ? 11.357 14.837 -16.357 1.00 83.88 148 VAL A O 1
ATOM 1125 N N . GLY A 1 149 ? 9.346 13.846 -16.175 1.00 80.81 149 GLY A N 1
ATOM 1126 C CA . GLY A 1 149 ? 8.621 14.867 -16.917 1.00 80.81 149 GLY A CA 1
ATOM 1127 C C . GLY A 1 149 ? 7.136 14.555 -17.051 1.00 80.81 149 GLY A C 1
ATOM 1128 O O . GLY A 1 149 ? 6.588 13.688 -16.366 1.00 80.81 149 GLY A O 1
ATOM 1129 N N . SER A 1 150 ? 6.474 15.280 -17.948 1.00 80.00 150 SER A N 1
ATOM 1130 C CA . SER A 1 150 ? 5.071 15.052 -18.285 1.00 80.00 150 SER A CA 1
ATOM 1131 C C . SER A 1 150 ? 4.936 13.914 -19.295 1.00 80.00 150 SER A C 1
ATOM 1133 O O . SER A 1 150 ? 5.269 14.072 -20.468 1.00 80.00 150 SER A O 1
ATOM 1135 N N . TRP A 1 151 ? 4.407 12.782 -18.838 1.00 81.56 151 TRP A N 1
ATOM 1136 C CA . TRP A 1 151 ? 4.154 11.602 -19.661 1.00 81.56 151 TRP A CA 1
ATOM 1137 C C . TRP A 1 151 ? 2.666 11.467 -19.973 1.00 81.56 151 TRP A C 1
ATOM 1139 O O . TRP A 1 151 ? 1.820 11.659 -19.100 1.00 81.56 151 TRP A O 1
ATOM 1149 N N . ALA A 1 152 ? 2.346 11.104 -21.214 1.00 84.69 152 ALA A N 1
ATOM 1150 C CA . ALA A 1 152 ? 1.005 10.676 -21.587 1.00 84.69 152 ALA A CA 1
ATOM 1151 C C . ALA A 1 152 ? 0.955 9.139 -21.582 1.00 84.69 152 ALA A C 1
ATOM 1153 O O . ALA A 1 152 ? 1.845 8.512 -22.166 1.00 84.69 152 ALA A O 1
ATOM 1154 N N . PRO A 1 153 ? -0.058 8.514 -20.955 1.00 86.44 153 PRO A N 1
ATOM 1155 C CA . PRO A 1 153 ? -0.214 7.070 -21.021 1.00 86.44 153 PRO A CA 1
ATOM 1156 C C . PRO A 1 153 ? -0.444 6.647 -22.476 1.00 86.44 153 PRO A C 1
ATOM 1158 O O . PRO A 1 153 ? -1.305 7.191 -23.168 1.00 86.44 153 PRO A O 1
ATOM 1161 N N . LYS A 1 154 ? 0.321 5.659 -22.939 1.00 89.12 154 LYS A N 1
ATOM 1162 C CA . LYS A 1 154 ? 0.164 5.042 -24.257 1.00 89.12 154 LYS A CA 1
ATOM 1163 C C . LYS A 1 154 ? -0.164 3.571 -24.054 1.00 89.12 154 LYS A C 1
ATOM 1165 O O . LYS A 1 154 ? 0.542 2.893 -23.319 1.00 89.12 154 LYS A O 1
ATOM 1170 N N . ASN A 1 155 ? -1.232 3.096 -24.692 1.00 92.44 155 ASN A N 1
ATOM 1171 C CA . ASN A 1 155 ? -1.708 1.711 -24.577 1.00 92.44 155 ASN A CA 1
ATOM 1172 C C . ASN A 1 155 ? -1.945 1.255 -23.120 1.00 92.44 155 ASN A C 1
ATOM 1174 O O . ASN A 1 155 ? -1.776 0.086 -22.785 1.00 92.44 155 ASN A O 1
ATOM 1178 N N . ALA A 1 156 ? -2.351 2.188 -22.256 1.00 93.06 156 ALA A N 1
ATOM 1179 C CA . ALA A 1 156 ? -2.795 1.912 -20.899 1.00 93.06 156 ALA A CA 1
ATOM 1180 C C . ALA A 1 156 ? -4.229 2.416 -20.722 1.00 93.06 156 ALA A C 1
ATOM 1182 O O . ALA A 1 156 ? -4.600 3.453 -21.279 1.00 93.06 156 ALA A O 1
ATOM 1183 N N . LYS A 1 157 ? -5.041 1.683 -19.960 1.00 94.44 157 LYS A N 1
ATOM 1184 C CA . LYS A 1 157 ? -6.442 2.028 -19.690 1.00 94.44 157 LYS A CA 1
ATOM 1185 C C . LYS A 1 157 ? -6.721 1.921 -18.203 1.00 94.44 157 LYS A C 1
ATOM 1187 O O . LYS A 1 157 ? -6.397 0.917 -17.583 1.00 94.44 157 LYS A O 1
ATOM 1192 N N . LEU A 1 158 ? -7.338 2.949 -17.641 1.00 94.50 158 LEU A N 1
ATOM 1193 C CA . LEU A 1 158 ? -7.848 2.914 -16.277 1.00 94.50 158 LEU A CA 1
ATOM 1194 C C . LEU A 1 158 ? -9.075 1.991 -16.246 1.00 94.50 158 LEU A C 1
ATOM 1196 O O . LEU A 1 158 ? -9.997 2.183 -17.035 1.00 94.50 158 LEU A O 1
ATOM 1200 N N . VAL A 1 159 ? -9.056 0.970 -15.389 1.00 93.62 159 VAL A N 1
ATOM 1201 C CA . VAL A 1 159 ? -10.160 0.001 -15.254 1.00 93.62 159 VAL A CA 1
ATOM 1202 C C . VAL A 1 159 ? -11.044 0.370 -14.075 1.00 93.62 159 VAL A C 1
ATOM 1204 O O . VAL A 1 159 ? -12.266 0.338 -14.173 1.00 93.62 159 VAL A O 1
ATOM 1207 N N . VAL A 1 160 ? -10.412 0.752 -12.968 1.00 91.75 160 VAL A N 1
ATOM 1208 C CA . VAL A 1 160 ? -11.085 1.259 -11.776 1.00 91.75 160 VAL A CA 1
ATOM 1209 C C . VAL A 1 160 ? -10.535 2.646 -11.509 1.00 91.75 160 VAL A C 1
ATOM 1211 O O . VAL A 1 160 ? -9.323 2.803 -11.326 1.00 91.75 160 VAL A O 1
ATOM 1214 N N . GLU A 1 161 ? -11.423 3.640 -11.511 1.00 91.50 161 GLU A N 1
ATOM 1215 C CA . GLU A 1 161 ? -11.047 5.020 -11.230 1.00 91.50 161 GLU A CA 1
ATOM 1216 C C . GLU A 1 161 ? -10.405 5.153 -9.841 1.00 91.50 161 GLU A C 1
ATOM 1218 O O . GLU A 1 161 ? -10.708 4.363 -8.946 1.00 91.50 161 GLU A O 1
ATOM 1223 N N . PRO A 1 162 ? -9.492 6.122 -9.634 1.00 92.38 162 PRO A N 1
ATOM 1224 C CA . PRO A 1 162 ? -8.886 6.328 -8.331 1.00 92.38 162 PRO A CA 1
ATOM 1225 C C . PRO A 1 162 ? -9.959 6.589 -7.266 1.00 92.38 162 PRO A C 1
ATOM 1227 O O . PRO A 1 162 ? -10.614 7.632 -7.262 1.00 92.38 162 PRO A O 1
ATOM 1230 N N . HIS A 1 163 ? -10.118 5.651 -6.338 1.00 92.56 163 HIS A N 1
ATOM 1231 C CA . HIS A 1 163 ? -11.036 5.780 -5.217 1.00 92.56 163 HIS A CA 1
ATOM 1232 C C . HIS A 1 163 ? -10.294 6.295 -3.996 1.00 92.56 163 HIS A C 1
ATOM 1234 O O . HIS A 1 163 ? -9.208 5.817 -3.658 1.00 92.56 163 HIS A O 1
ATOM 1240 N N . LYS A 1 164 ? -10.913 7.253 -3.302 1.00 92.00 164 LYS A N 1
ATOM 1241 C CA . LYS A 1 164 ? -10.452 7.674 -1.985 1.00 92.00 164 LYS A CA 1
ATOM 1242 C C . LYS A 1 164 ? -10.775 6.575 -0.980 1.00 92.00 164 LYS A C 1
ATOM 1244 O O . LYS A 1 164 ? -11.940 6.243 -0.776 1.00 92.00 164 LYS A O 1
ATOM 1249 N N . ASP A 1 165 ? -9.742 6.037 -0.356 1.00 87.56 165 ASP A N 1
ATOM 1250 C CA . ASP A 1 165 ? -9.890 5.146 0.781 1.00 87.56 165 ASP A CA 1
ATOM 1251 C C . ASP A 1 165 ? -10.052 5.990 2.040 1.00 87.56 165 ASP A C 1
ATOM 1253 O O . ASP A 1 165 ? -9.352 6.988 2.246 1.00 87.56 165 ASP A O 1
ATOM 1257 N N . LEU A 1 166 ? -11.010 5.611 2.871 1.00 83.12 166 LEU A N 1
ATOM 1258 C CA . LEU A 1 166 ? -11.299 6.3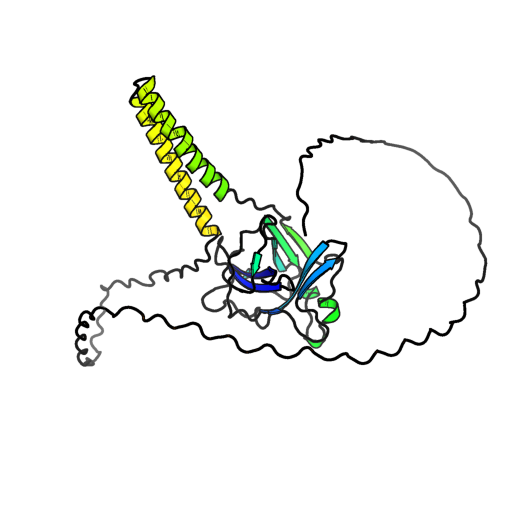23 4.097 1.00 83.12 166 LEU A CA 1
ATOM 1259 C C . LEU A 1 166 ? -11.131 5.349 5.257 1.00 83.12 166 LEU A C 1
ATOM 1261 O O . LEU A 1 166 ? -11.875 4.377 5.374 1.00 83.12 166 LEU A O 1
ATOM 1265 N N . ASP A 1 167 ? -10.184 5.635 6.147 1.00 82.94 167 ASP A N 1
ATOM 1266 C CA . ASP A 1 167 ? -10.028 4.850 7.368 1.00 82.94 167 ASP A CA 1
ATOM 1267 C C . ASP A 1 167 ? -11.098 5.246 8.394 1.00 82.94 167 ASP A C 1
ATOM 1269 O O . ASP A 1 167 ? -10.932 6.173 9.188 1.00 82.94 167 ASP A O 1
ATOM 1273 N N . TRP A 1 168 ? -12.241 4.563 8.338 1.00 85.88 168 TRP A N 1
ATOM 1274 C CA . TRP A 1 168 ? -13.370 4.807 9.243 1.00 85.88 168 TRP A CA 1
ATOM 1275 C C . TRP A 1 168 ? -13.226 4.054 10.564 1.00 85.88 168 TRP A C 1
ATOM 1277 O O . TRP A 1 168 ? -13.899 4.387 11.540 1.00 85.88 168 TRP A O 1
ATOM 1287 N N . SER A 1 169 ? -12.341 3.057 10.614 1.00 88.00 169 SER A N 1
ATOM 1288 C CA . SER A 1 169 ? -12.232 2.146 11.749 1.00 88.00 169 SER A CA 1
ATOM 1289 C C . SER A 1 169 ? -11.780 2.869 13.022 1.00 88.00 169 SER A C 1
ATOM 1291 O O . SER A 1 169 ? -12.414 2.737 14.072 1.00 88.00 169 SER A O 1
ATOM 1293 N N . GLY A 1 170 ? -10.755 3.720 12.912 1.00 88.75 170 GLY A N 1
ATOM 1294 C CA . GLY A 1 170 ? -10.253 4.542 14.014 1.00 88.75 170 GLY A CA 1
ATOM 1295 C C . GLY A 1 170 ? -11.304 5.509 14.579 1.00 88.75 170 GLY A C 1
ATOM 1296 O O . GLY A 1 170 ? -11.584 5.460 15.783 1.00 88.75 170 GLY A O 1
ATOM 1297 N N . PRO A 1 171 ? -11.921 6.374 13.748 1.00 91.50 171 PRO A N 1
ATOM 1298 C CA . PRO A 1 171 ? -12.982 7.279 14.186 1.00 91.50 171 PRO A CA 1
ATOM 1299 C C . PRO A 1 171 ? -14.174 6.567 14.836 1.00 91.50 171 PRO A C 1
ATOM 1301 O O . PRO A 1 171 ? -14.631 7.005 15.890 1.00 91.50 171 PRO A O 1
ATOM 1304 N N . ILE A 1 172 ? -14.653 5.453 14.267 1.00 93.94 172 ILE A N 1
ATOM 1305 C CA . ILE A 1 172 ? -15.789 4.702 14.826 1.00 93.94 172 ILE A CA 1
ATOM 1306 C C . ILE A 1 172 ? -15.425 4.077 16.175 1.00 93.94 172 ILE A C 1
ATOM 1308 O O . ILE A 1 172 ? -16.203 4.196 17.121 1.00 93.94 172 ILE A O 1
ATOM 1312 N N . HIS A 1 173 ? -14.244 3.458 16.298 1.00 94.44 173 HIS A N 1
ATOM 1313 C CA . HIS A 1 173 ? -13.758 2.934 17.579 1.00 94.44 173 HIS A CA 1
ATOM 1314 C C . HIS A 1 173 ? -13.735 4.033 18.645 1.00 94.44 173 HIS A C 1
ATOM 1316 O O . HIS A 1 173 ? -14.250 3.853 19.748 1.00 94.44 173 HIS A O 1
ATOM 1322 N N . SER A 1 174 ? -13.194 5.196 18.282 1.00 94.25 174 SER A N 1
ATOM 1323 C CA . SER A 1 174 ? -13.051 6.333 19.188 1.00 94.25 174 SER A CA 1
ATOM 1324 C C . SER A 1 174 ? -14.414 6.881 19.611 1.00 94.25 174 SER A C 1
ATOM 1326 O O . SER A 1 174 ? -14.638 7.109 20.796 1.00 94.25 174 SER A O 1
ATOM 1328 N N . LEU A 1 175 ? -15.356 7.036 18.675 1.00 96.25 175 LEU A N 1
ATOM 1329 C CA . LEU A 1 175 ? -16.709 7.511 18.964 1.00 96.25 175 LEU A CA 1
ATOM 1330 C C . LEU A 1 175 ? -17.483 6.534 19.857 1.00 96.25 175 LEU A C 1
ATOM 1332 O O . LEU A 1 175 ? -18.091 6.963 20.837 1.00 96.25 175 LEU A O 1
ATOM 1336 N N . LEU A 1 176 ? -17.444 5.234 19.544 1.00 96.19 176 LEU A N 1
ATOM 1337 C CA . LEU A 1 176 ? -18.128 4.210 20.334 1.00 96.19 176 LEU A CA 1
ATOM 1338 C C . LEU A 1 176 ? -17.553 4.133 21.747 1.00 96.19 176 LEU A C 1
ATOM 1340 O O . LEU A 1 176 ? -18.317 4.151 22.708 1.00 96.19 176 LEU A O 1
ATOM 1344 N N . MET A 1 177 ? -16.227 4.102 21.898 1.00 97.44 177 MET A N 1
ATOM 1345 C CA . MET A 1 177 ? -15.600 4.004 23.216 1.00 97.44 177 MET A CA 1
ATOM 1346 C C . MET A 1 177 ? -15.802 5.295 24.018 1.00 97.44 177 MET A C 1
ATOM 1348 O O . MET A 1 177 ? -16.395 5.259 25.097 1.00 97.44 177 MET A O 1
ATOM 1352 N N . CYS A 1 178 ? -15.395 6.452 23.487 1.00 97.19 178 CYS A N 1
ATOM 1353 C CA . CYS A 1 178 ? -15.501 7.724 24.207 1.00 97.19 178 CYS A CA 1
ATOM 1354 C C . CYS A 1 178 ? -16.956 8.101 24.494 1.00 97.19 178 CYS A C 1
ATOM 1356 O O . CYS A 1 178 ? -17.283 8.453 25.625 1.00 97.19 178 CYS A O 1
ATOM 1358 N N . GLY A 1 179 ? -17.848 7.987 23.505 1.00 96.81 179 GLY A N 1
ATOM 1359 C CA . GLY A 1 179 ? -19.268 8.288 23.686 1.00 96.81 179 GLY A CA 1
ATOM 1360 C C . GLY A 1 179 ? -19.905 7.408 24.760 1.00 96.81 179 GLY A C 1
ATOM 1361 O O . GLY A 1 179 ? -20.661 7.896 25.601 1.00 96.81 179 GLY A O 1
ATOM 1362 N N . THR A 1 180 ? -19.540 6.128 24.809 1.00 97.38 180 THR A N 1
ATOM 1363 C CA . THR A 1 180 ? -20.107 5.217 25.805 1.00 97.38 180 THR A CA 1
ATOM 1364 C C . THR A 1 180 ? -19.611 5.515 27.219 1.00 97.38 180 THR A C 1
ATOM 1366 O O . THR A 1 180 ? -20.422 5.622 28.140 1.00 97.38 180 THR A O 1
ATOM 1369 N N . PHE A 1 181 ? -18.302 5.712 27.401 1.00 97.25 181 PHE A N 1
ATOM 1370 C CA . PHE A 1 181 ? -17.727 5.964 28.726 1.00 97.25 181 PHE A CA 1
ATOM 1371 C C . PHE A 1 181 ? -18.021 7.364 29.273 1.00 97.25 181 PHE A C 1
ATOM 1373 O O . PHE A 1 181 ? -18.194 7.510 30.481 1.00 97.25 181 PHE A O 1
ATOM 1380 N N . VAL A 1 182 ? -18.094 8.384 28.414 1.00 97.38 182 VAL A N 1
ATOM 1381 C CA . VAL A 1 182 ? -18.281 9.781 28.842 1.00 97.38 182 VAL A CA 1
ATOM 1382 C C . VAL A 1 182 ? -19.757 10.172 28.915 1.00 97.38 182 VAL A C 1
ATOM 1384 O O . VAL A 1 182 ? -20.121 11.001 29.745 1.00 97.38 182 VAL A O 1
ATOM 1387 N N . VAL A 1 183 ? -20.621 9.585 28.080 1.00 96.31 183 VAL A N 1
ATOM 1388 C CA . VAL A 1 183 ? -22.037 9.986 27.996 1.00 96.31 183 VAL A CA 1
ATOM 1389 C C . VAL A 1 183 ? -22.963 8.88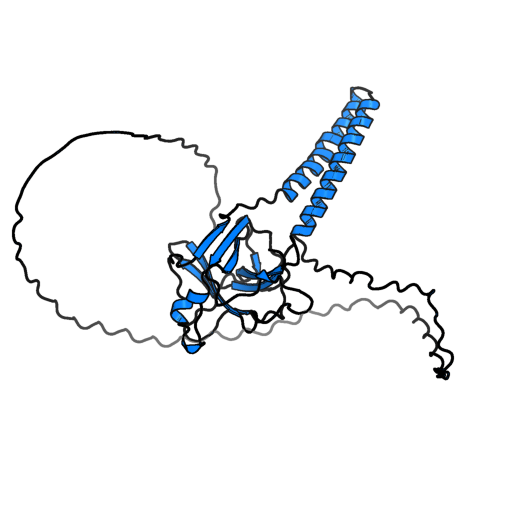4 28.496 1.00 96.31 183 VAL A C 1
ATOM 1391 O O . VAL A 1 183 ? -23.712 9.102 29.447 1.00 96.31 183 VAL A O 1
ATOM 1394 N N . VAL A 1 184 ? -22.916 7.694 27.893 1.00 96.25 184 VAL A N 1
ATOM 1395 C CA . VAL A 1 184 ? -23.924 6.642 28.133 1.00 96.25 184 VAL A CA 1
ATOM 1396 C C . VAL A 1 184 ? -23.860 6.105 29.565 1.00 96.25 184 VAL A C 1
ATOM 1398 O O . VAL A 1 184 ? -24.881 6.084 30.257 1.00 96.25 184 VAL A O 1
ATOM 1401 N N . PHE A 1 185 ? -22.676 5.714 30.048 1.00 96.31 185 PHE A N 1
ATOM 1402 C CA . PHE A 1 185 ? -22.542 5.181 31.408 1.00 96.31 185 PHE A CA 1
ATOM 1403 C C . PHE A 1 185 ? -22.831 6.225 32.501 1.00 96.31 185 PHE A C 1
ATOM 1405 O O . PHE A 1 185 ? -23.614 5.911 33.405 1.00 96.31 185 PHE A O 1
ATOM 1412 N N . PRO A 1 186 ? -22.315 7.471 32.435 1.00 95.06 186 PRO A N 1
ATOM 1413 C CA . PRO A 1 186 ? -22.666 8.501 33.413 1.00 95.06 186 PRO A CA 1
ATOM 1414 C C . PRO A 1 186 ? -24.159 8.848 33.410 1.00 95.06 186 PRO A C 1
ATOM 1416 O O . PRO A 1 186 ? -24.745 9.031 34.477 1.00 95.06 186 PRO A O 1
ATOM 1419 N N . MET A 1 187 ? -24.815 8.851 32.243 1.00 93.31 187 MET A N 1
ATOM 1420 C CA . MET A 1 187 ? -26.265 9.059 32.147 1.00 93.31 187 MET A CA 1
ATOM 1421 C C . MET A 1 187 ? -27.058 7.968 32.885 1.00 93.31 187 MET A C 1
ATOM 1423 O O . MET A 1 187 ? -28.057 8.264 33.541 1.00 93.31 187 MET A O 1
ATOM 1427 N N . GLY A 1 188 ? -26.579 6.719 32.875 1.00 90.56 188 GLY A N 1
ATOM 1428 C CA . GLY A 1 188 ? -27.148 5.645 33.691 1.00 90.56 188 GLY A CA 1
ATOM 1429 C C . GLY A 1 188 ? -27.107 5.940 35.197 1.00 90.56 188 GLY A C 1
ATOM 1430 O O . GLY A 1 188 ? -28.061 5.622 35.910 1.00 90.56 188 GLY A O 1
ATOM 1431 N N . VAL A 1 189 ? -26.040 6.571 35.698 1.00 91.19 189 VAL A N 1
ATOM 1432 C CA . VAL A 1 189 ? -25.930 6.991 37.111 1.00 91.19 189 VAL A CA 1
ATOM 1433 C C . VAL A 1 189 ? -26.886 8.144 37.416 1.00 91.19 189 VAL A C 1
ATOM 1435 O O . VAL A 1 189 ? -27.536 8.136 38.462 1.00 91.19 189 VAL A O 1
ATOM 1438 N N . VAL A 1 190 ? -27.024 9.102 36.494 1.00 91.38 190 VAL A N 1
ATOM 1439 C CA . VAL A 1 190 ? -27.983 10.211 36.620 1.00 91.38 190 VAL A CA 1
ATOM 1440 C C . VAL A 1 190 ? -29.413 9.683 36.736 1.00 91.38 190 VAL A C 1
ATOM 1442 O O . VAL A 1 190 ? -30.137 10.108 37.631 1.00 91.38 190 VAL A O 1
ATOM 1445 N N . PHE A 1 191 ? -29.817 8.703 35.922 1.00 89.56 191 PHE A N 1
ATOM 1446 C CA . PHE A 1 191 ? -31.151 8.101 36.039 1.00 89.56 191 PHE A CA 1
ATOM 1447 C C . PHE A 1 191 ? -31.383 7.379 37.368 1.00 89.56 191 PHE A C 1
ATOM 1449 O O . PHE A 1 191 ? -32.505 7.390 37.875 1.00 89.56 191 PHE A O 1
ATOM 1456 N N . LEU A 1 192 ? -30.339 6.784 37.950 1.00 91.12 192 LEU A N 1
ATOM 1457 C CA . LEU A 1 192 ? -30.442 6.142 39.257 1.00 91.12 192 LEU A CA 1
ATOM 1458 C C . LEU A 1 192 ? -30.564 7.178 40.381 1.00 91.12 192 LEU A C 1
ATOM 1460 O O . LEU A 1 192 ? -31.367 6.982 41.283 1.00 91.12 192 LEU A O 1
ATOM 1464 N N . ARG A 1 193 ? -29.818 8.290 40.320 1.00 90.44 193 ARG A N 1
ATOM 1465 C CA . ARG A 1 193 ? -29.808 9.306 41.389 1.00 90.44 193 ARG A CA 1
ATOM 1466 C C . ARG A 1 193 ? -30.898 10.369 41.297 1.00 90.44 193 ARG A C 1
ATOM 1468 O O . ARG A 1 193 ? -31.307 10.873 42.330 1.00 90.44 193 ARG A O 1
ATOM 1475 N N . VAL A 1 194 ? -31.323 10.751 40.095 1.00 90.38 194 VAL A N 1
ATOM 1476 C CA . VAL A 1 194 ? -32.295 11.843 39.899 1.00 90.38 194 VAL A CA 1
ATOM 1477 C C . VAL A 1 194 ? -33.712 11.305 39.737 1.00 90.38 194 VAL A C 1
ATOM 1479 O O . VAL A 1 194 ? -34.652 11.913 40.231 1.00 90.38 194 VAL A O 1
ATOM 1482 N N . LEU A 1 195 ? -33.878 10.174 39.042 1.00 83.81 195 LEU A N 1
ATOM 1483 C CA . LEU A 1 195 ? -35.203 9.593 38.795 1.00 83.81 195 LEU A CA 1
ATOM 1484 C C . LEU A 1 195 ? -35.515 8.390 39.692 1.00 83.81 195 LEU A C 1
ATOM 1486 O O . LEU A 1 195 ? -36.637 7.898 39.634 1.00 83.81 195 LEU A O 1
ATOM 1490 N N . GLU A 1 196 ? -34.538 7.875 40.451 1.00 90.31 196 GLU A N 1
ATOM 1491 C CA . GLU A 1 196 ? -34.664 6.669 41.293 1.00 90.31 196 GLU A CA 1
ATOM 1492 C C . GLU A 1 196 ? -35.179 5.427 40.530 1.00 90.31 196 GLU A C 1
ATOM 1494 O O . GLU A 1 196 ? -35.691 4.464 41.102 1.00 90.31 196 GLU A O 1
ATOM 1499 N N . LYS A 1 197 ? -35.024 5.404 39.196 1.00 89.62 197 LYS A N 1
ATOM 1500 C CA . LYS A 1 197 ? -35.524 4.317 38.341 1.00 89.62 197 LYS A CA 1
ATOM 1501 C C . LYS A 1 197 ? -34.428 3.311 38.010 1.00 89.62 197 LYS A C 1
ATOM 1503 O O . LYS A 1 197 ? -33.753 3.411 36.985 1.00 89.62 197 LYS A O 1
ATOM 1508 N N . VAL A 1 198 ? -34.350 2.251 38.813 1.00 91.44 198 VAL A N 1
ATOM 1509 C CA . VAL A 1 198 ? -33.398 1.134 38.636 1.00 91.44 198 VAL A CA 1
ATOM 1510 C C . VAL A 1 198 ? -33.503 0.476 37.252 1.00 91.44 198 VAL A C 1
ATOM 1512 O O . VAL A 1 198 ? -32.490 0.114 36.658 1.00 91.44 198 VAL A O 1
ATOM 1515 N N . ARG A 1 199 ? -34.713 0.374 36.680 1.00 93.25 199 ARG A N 1
ATOM 1516 C CA . ARG A 1 199 ? -34.916 -0.197 35.334 1.00 93.25 199 ARG A CA 1
ATOM 1517 C C . ARG A 1 199 ? -34.203 0.594 34.231 1.00 93.25 199 ARG A C 1
ATOM 1519 O O . ARG A 1 199 ? -33.613 -0.013 33.344 1.00 93.25 199 ARG A O 1
ATOM 1526 N N . TRP A 1 200 ? -34.217 1.926 34.302 1.00 92.69 200 TRP A N 1
ATOM 1527 C CA . TRP A 1 200 ? -33.529 2.779 33.324 1.00 92.69 200 TRP A CA 1
ATOM 1528 C C . TRP A 1 200 ? -32.016 2.707 33.472 1.00 92.69 200 TRP A C 1
ATOM 1530 O O . TRP A 1 200 ? -31.303 2.671 32.474 1.00 92.69 200 TRP A O 1
ATOM 1540 N N . HIS A 1 201 ? -31.533 2.613 34.709 1.00 92.75 201 HIS A N 1
ATOM 1541 C CA . HIS A 1 201 ? -30.123 2.367 34.970 1.00 92.75 201 HIS A CA 1
ATOM 1542 C C . HIS A 1 201 ? -29.649 1.047 34.348 1.00 92.75 201 HIS A C 1
ATOM 1544 O O . HIS A 1 201 ? -28.665 1.038 33.611 1.00 92.75 201 HIS A O 1
ATOM 1550 N N . ALA A 1 202 ? -30.382 -0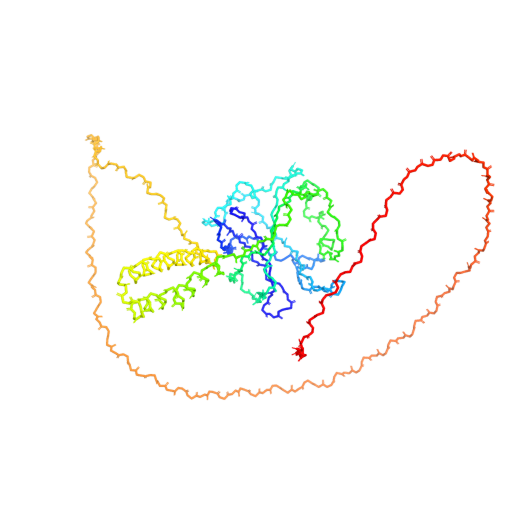.047 34.586 1.00 93.88 202 ALA A N 1
ATOM 1551 C CA . ALA A 1 202 ? -30.068 -1.353 34.014 1.00 93.88 202 ALA A CA 1
ATOM 1552 C C . ALA A 1 202 ? -30.102 -1.331 32.475 1.00 93.88 202 ALA A C 1
ATOM 1554 O O . ALA A 1 202 ? -29.202 -1.869 31.834 1.00 93.88 202 ALA A O 1
ATOM 1555 N N . TYR A 1 203 ? -31.092 -0.656 31.880 1.00 95.38 203 TYR A N 1
ATOM 1556 C CA . TYR A 1 203 ? -31.177 -0.486 30.428 1.00 95.38 203 TYR A CA 1
ATOM 1557 C C . TYR A 1 203 ? -29.961 0.261 29.858 1.00 95.38 203 TYR A C 1
ATOM 1559 O O . TYR A 1 203 ? -29.327 -0.223 28.923 1.00 95.38 203 TYR A O 1
ATOM 1567 N N . MET A 1 204 ? -29.587 1.402 30.446 1.00 95.25 204 MET A N 1
ATOM 1568 C CA . MET A 1 204 ? -28.438 2.192 29.987 1.00 95.25 204 MET A CA 1
ATOM 1569 C C . MET A 1 204 ? -27.108 1.459 30.171 1.00 95.25 204 MET A C 1
ATOM 1571 O O . MET A 1 204 ? -26.245 1.554 29.299 1.00 95.25 204 MET A O 1
ATOM 1575 N N . GLN A 1 205 ? -26.948 0.692 31.258 1.00 94.81 205 GLN A N 1
ATOM 1576 C CA . GLN A 1 205 ? -25.795 -0.195 31.410 1.00 94.81 205 GLN A CA 1
ATOM 1577 C C . GLN A 1 205 ? -25.753 -1.238 30.291 1.00 94.81 205 GLN A C 1
ATOM 1579 O O . GLN A 1 205 ? -24.720 -1.374 29.646 1.00 94.81 205 GLN A O 1
ATOM 1584 N N . GLY A 1 206 ? -26.873 -1.913 30.010 1.00 96.69 206 GLY A N 1
ATOM 1585 C CA . GLY A 1 206 ? -26.952 -2.915 28.945 1.00 96.69 206 GLY A CA 1
ATOM 1586 C C . GLY A 1 206 ? -26.608 -2.345 27.566 1.00 96.69 206 GLY A C 1
ATOM 1587 O O . GLY A 1 206 ? -25.774 -2.909 26.857 1.00 96.69 206 GLY A O 1
ATOM 1588 N N . VAL A 1 207 ? -27.183 -1.192 27.208 1.00 97.00 207 VAL A N 1
ATOM 1589 C CA . VAL A 1 207 ? -26.862 -0.488 25.953 1.00 97.00 207 VAL A CA 1
ATOM 1590 C C . VAL A 1 207 ? -25.379 -0.120 25.901 1.00 97.00 207 VAL A C 1
ATOM 1592 O O . VAL A 1 207 ? -24.716 -0.391 24.900 1.00 97.00 207 VAL A O 1
ATOM 1595 N N . GLY A 1 208 ? -24.833 0.445 26.980 1.00 97.56 208 GLY A N 1
ATOM 1596 C CA . GLY A 1 208 ? -23.417 0.792 27.044 1.00 97.56 208 GLY A CA 1
ATOM 1597 C C . GLY A 1 208 ? -22.503 -0.428 26.898 1.00 97.56 208 GLY A C 1
ATOM 1598 O O . GLY A 1 208 ? -21.533 -0.381 26.148 1.00 97.56 208 GLY A O 1
ATOM 1599 N N . THR A 1 209 ? -22.831 -1.563 27.516 1.00 97.56 209 THR A N 1
ATOM 1600 C CA . THR A 1 209 ? -22.056 -2.802 27.356 1.00 97.56 209 THR A CA 1
ATOM 1601 C C . THR A 1 209 ? -22.012 -3.266 25.898 1.00 97.56 209 THR A C 1
ATOM 1603 O O . THR A 1 209 ? -20.940 -3.627 25.411 1.00 97.56 209 THR A O 1
ATOM 1606 N N . VAL A 1 210 ? -23.135 -3.208 25.173 1.00 97.75 210 VAL A N 1
ATOM 1607 C CA . VAL A 1 210 ? -23.182 -3.564 23.743 1.00 97.75 210 VAL A CA 1
ATOM 1608 C C . VAL A 1 210 ? -22.328 -2.610 22.903 1.00 97.75 210 VAL A C 1
ATOM 1610 O O . VAL A 1 210 ? -21.567 -3.060 22.045 1.00 97.75 210 VAL A O 1
ATOM 1613 N N . LEU A 1 211 ? -22.400 -1.303 23.169 1.00 97.69 211 LEU A N 1
ATOM 1614 C CA . LEU A 1 211 ? -21.593 -0.309 22.456 1.00 97.69 211 LEU A CA 1
ATOM 1615 C C . LEU A 1 211 ? -20.093 -0.480 22.720 1.00 97.69 211 LEU A C 1
ATOM 1617 O O . LEU A 1 211 ? -19.307 -0.396 21.777 1.00 97.69 211 LEU A O 1
ATOM 1621 N N . VAL A 1 212 ? -19.687 -0.784 23.960 1.00 98.00 212 VAL A N 1
ATOM 1622 C CA . VAL A 1 212 ? -18.288 -1.114 24.284 1.00 98.00 212 VAL A CA 1
ATOM 1623 C C . VAL A 1 212 ? -17.849 -2.375 23.548 1.00 98.00 212 VAL A C 1
ATOM 1625 O O . VAL A 1 212 ? -16.774 -2.374 22.957 1.00 98.00 212 VAL A O 1
ATOM 1628 N N . ALA A 1 213 ? -18.664 -3.434 23.525 1.00 97.62 213 ALA A N 1
ATOM 1629 C CA . ALA A 1 213 ? -18.328 -4.657 22.797 1.00 97.62 213 ALA A CA 1
ATOM 1630 C C . ALA A 1 213 ? -18.112 -4.385 21.295 1.00 97.62 213 ALA A C 1
ATOM 1632 O O . ALA A 1 213 ? -17.114 -4.826 20.722 1.00 97.62 213 ALA A O 1
ATOM 1633 N N . GLY A 1 214 ? -18.992 -3.589 20.675 1.00 96.62 214 GLY A N 1
ATOM 1634 C CA . GLY A 1 214 ? -18.831 -3.132 19.291 1.00 96.62 214 GLY A CA 1
ATOM 1635 C C . GLY A 1 214 ? -17.587 -2.258 19.089 1.00 96.62 214 GLY A C 1
ATOM 1636 O O . GLY A 1 214 ? -16.835 -2.463 18.136 1.00 96.62 214 GLY A O 1
ATOM 1637 N N . GLY A 1 215 ? -17.325 -1.329 20.012 1.00 96.56 215 GLY A N 1
ATOM 1638 C CA . GLY A 1 215 ? -16.136 -0.478 20.011 1.00 96.56 215 GLY A CA 1
ATOM 1639 C C . GLY A 1 215 ? -14.844 -1.291 20.085 1.00 96.56 215 GLY A C 1
ATOM 1640 O O . GLY A 1 215 ? -13.944 -1.084 19.274 1.00 96.56 215 GLY A O 1
ATOM 1641 N N . VAL A 1 216 ? -14.765 -2.269 20.988 1.00 96.19 216 VAL A N 1
ATOM 1642 C CA . VAL A 1 216 ? -13.626 -3.193 21.100 1.00 96.19 216 VAL A CA 1
ATOM 1643 C C . VAL A 1 216 ? -13.456 -4.008 19.819 1.00 96.19 216 VAL A C 1
ATOM 1645 O O . VAL A 1 216 ? -12.345 -4.070 19.295 1.00 96.19 216 VAL A O 1
ATOM 1648 N N . GLY A 1 217 ? -14.537 -4.570 19.267 1.00 94.19 217 GLY A N 1
ATOM 1649 C CA . GLY A 1 217 ? -14.496 -5.302 17.997 1.00 94.19 217 GLY A CA 1
ATOM 1650 C C . GLY A 1 217 ? -13.943 -4.456 16.846 1.00 94.19 217 GLY A C 1
ATOM 1651 O O . GLY A 1 217 ? -13.054 -4.904 16.120 1.00 94.19 217 GLY A O 1
ATOM 1652 N N . MET A 1 218 ? -14.391 -3.202 16.734 1.00 93.31 218 MET A N 1
ATOM 1653 C CA . MET A 1 218 ? -13.861 -2.247 15.757 1.00 93.31 218 MET A CA 1
ATOM 1654 C C . MET A 1 218 ? -12.382 -1.915 16.007 1.00 93.31 218 MET A C 1
ATOM 1656 O O . MET A 1 218 ? -11.609 -1.806 15.060 1.00 93.31 218 MET A O 1
ATOM 1660 N N . GLY A 1 219 ? -11.960 -1.801 17.269 1.00 90.94 219 GLY A N 1
ATOM 1661 C CA . GLY A 1 219 ? -10.558 -1.564 17.628 1.00 90.94 219 GLY A CA 1
ATOM 1662 C C . GLY A 1 219 ? -9.644 -2.725 17.227 1.00 90.94 219 GLY A C 1
ATOM 1663 O O . GLY A 1 219 ? -8.567 -2.509 16.674 1.00 90.94 219 GLY A O 1
ATOM 1664 N N . VAL A 1 220 ? -10.100 -3.965 17.430 1.00 90.38 220 VAL A N 1
ATOM 1665 C CA . VAL A 1 220 ? -9.392 -5.168 16.965 1.00 90.38 220 VAL A CA 1
ATOM 1666 C C . VAL A 1 220 ? -9.323 -5.202 15.438 1.00 90.38 220 VAL A C 1
ATOM 1668 O O . VAL A 1 220 ? -8.265 -5.508 14.889 1.00 90.38 220 VAL A O 1
ATOM 1671 N N . TYR A 1 221 ? -10.416 -4.860 14.748 1.00 87.06 221 TYR A N 1
ATOM 1672 C CA . TYR A 1 221 ? -10.438 -4.751 13.288 1.00 87.06 221 TYR A CA 1
ATOM 1673 C C . TYR A 1 221 ? -9.408 -3.727 12.788 1.00 87.06 221 TYR A C 1
ATOM 1675 O O . TYR A 1 221 ? -8.544 -4.080 11.987 1.00 87.06 221 TYR A O 1
ATOM 1683 N N . ALA A 1 222 ? -9.428 -2.506 13.334 1.00 86.88 222 ALA A N 1
ATOM 1684 C CA . ALA A 1 222 ? -8.462 -1.458 13.011 1.00 86.88 222 ALA A CA 1
ATOM 1685 C C . ALA A 1 222 ? -7.017 -1.929 13.243 1.00 86.88 222 ALA A C 1
ATOM 1687 O O . ALA A 1 222 ? -6.140 -1.702 12.415 1.00 86.88 222 ALA A O 1
ATOM 1688 N N . GLY A 1 223 ? -6.767 -2.649 14.342 1.00 83.12 223 GLY A N 1
ATOM 1689 C CA . GLY A 1 223 ? -5.452 -3.202 14.657 1.00 83.12 223 GLY A CA 1
ATOM 1690 C C . GLY A 1 223 ? -4.900 -4.140 13.580 1.00 83.12 223 GLY A C 1
ATOM 1691 O O . GLY A 1 223 ? -3.699 -4.120 13.330 1.00 83.12 223 GLY A O 1
ATOM 1692 N N . ARG A 1 224 ? -5.747 -4.929 12.902 1.00 78.94 224 ARG A N 1
ATOM 1693 C CA . ARG A 1 224 ? -5.310 -5.860 11.841 1.00 78.94 224 ARG A CA 1
ATOM 1694 C C . ARG A 1 224 ? -4.845 -5.146 10.575 1.00 78.94 224 ARG A C 1
ATOM 1696 O O . ARG A 1 224 ? -3.942 -5.641 9.911 1.00 78.94 224 ARG A O 1
ATOM 1703 N N . GLU A 1 225 ? -5.420 -3.990 10.269 1.00 73.69 225 GLU A N 1
ATOM 1704 C CA . GLU A 1 225 ? -5.048 -3.187 9.098 1.00 73.69 225 GLU A CA 1
ATOM 1705 C C . GLU A 1 225 ? -3.632 -2.593 9.236 1.00 73.69 225 GLU A C 1
ATOM 1707 O O . GLU A 1 225 ? -2.963 -2.349 8.235 1.00 73.69 225 GLU A O 1
ATOM 1712 N N . TYR A 1 226 ? -3.159 -2.396 10.474 1.00 68.88 226 TYR A N 1
ATOM 1713 C CA . TYR A 1 226 ? -1.868 -1.769 10.797 1.00 68.88 226 TYR A CA 1
ATOM 1714 C C . TYR A 1 226 ? -0.774 -2.734 11.254 1.00 68.88 226 TYR A C 1
ATOM 1716 O O . TYR A 1 226 ? 0.339 -2.299 11.539 1.00 68.88 226 TYR A O 1
ATOM 1724 N N . ASN A 1 227 ? -1.088 -4.020 11.395 1.00 67.44 227 ASN A N 1
ATOM 1725 C CA . ASN A 1 227 ? -0.158 -4.993 11.944 1.00 67.44 227 ASN A CA 1
ATOM 1726 C C . ASN A 1 227 ? 0.443 -5.858 10.836 1.00 67.44 227 ASN A C 1
ATOM 1728 O O . ASN A 1 227 ? -0.271 -6.538 10.103 1.00 67.44 227 ASN A O 1
ATOM 1732 N N . GLN A 1 228 ? 1.773 -5.927 10.805 1.00 59.75 228 GLN A N 1
ATOM 1733 C CA . GLN A 1 228 ? 2.567 -6.772 9.904 1.00 59.75 228 GLN A CA 1
ATOM 1734 C C . GLN A 1 228 ? 2.537 -8.263 10.274 1.00 59.75 228 GLN A C 1
ATOM 1736 O O . GLN A 1 228 ? 3.513 -8.979 10.039 1.00 59.75 228 GLN A O 1
ATOM 1741 N N . VAL A 1 229 ? 1.474 -8.756 10.918 1.00 49.31 229 VAL A N 1
ATOM 1742 C CA . VAL A 1 229 ? 1.477 -10.137 11.402 1.00 49.31 229 VAL A CA 1
ATOM 1743 C C . VAL A 1 229 ? 1.278 -11.057 10.205 1.00 49.31 229 VAL A C 1
ATOM 1745 O O . VAL A 1 229 ? 0.164 -11.403 9.816 1.00 49.31 229 VAL A O 1
ATOM 1748 N N . SER A 1 230 ? 2.402 -11.488 9.644 1.00 46.56 230 SER A N 1
ATOM 1749 C CA . SER A 1 230 ? 2.533 -12.753 8.944 1.00 46.56 230 SER A CA 1
ATOM 1750 C C . SER A 1 230 ? 2.253 -13.840 9.975 1.00 46.56 230 SER A C 1
ATOM 1752 O O . SER A 1 230 ? 3.163 -14.418 10.555 1.00 46.56 230 SER A O 1
ATOM 1754 N N . ILE A 1 231 ? 0.971 -14.072 10.276 1.00 42.44 231 ILE A N 1
ATOM 1755 C CA . ILE A 1 231 ? 0.559 -15.287 10.968 1.00 42.44 231 ILE A CA 1
ATOM 1756 C C . ILE A 1 231 ? 0.946 -16.393 9.989 1.00 42.44 231 ILE A C 1
ATOM 1758 O O . ILE A 1 231 ? 0.364 -16.434 8.899 1.00 42.44 231 ILE A O 1
ATOM 1762 N N . PRO A 1 232 ? 1.924 -17.262 10.305 1.00 41.34 232 PRO A N 1
ATOM 1763 C CA . PRO A 1 232 ? 2.063 -18.494 9.563 1.00 41.34 232 PRO A CA 1
ATOM 1764 C C . PRO A 1 232 ? 0.735 -19.193 9.802 1.00 41.34 232 PRO A C 1
ATOM 1766 O O . PRO A 1 232 ? 0.435 -19.579 10.934 1.00 41.34 232 PRO A O 1
ATOM 1769 N N . LEU A 1 233 ? -0.117 -19.250 8.777 1.00 41.06 233 LEU A N 1
ATOM 1770 C CA . LEU A 1 233 ? -1.258 -20.141 8.812 1.00 41.06 233 LEU A CA 1
ATOM 1771 C C . LEU A 1 233 ? -0.652 -21.502 9.128 1.00 41.06 233 LEU A C 1
ATOM 1773 O O . LEU A 1 233 ? 0.108 -22.047 8.325 1.00 41.06 233 LEU A O 1
ATOM 1777 N N . LEU A 1 234 ? -0.904 -21.987 10.346 1.00 35.84 234 LEU A N 1
ATOM 1778 C CA . LEU A 1 234 ? -0.665 -23.376 10.682 1.00 35.84 234 LEU A CA 1
ATOM 1779 C C . LEU A 1 234 ? -1.244 -24.177 9.516 1.00 35.84 234 LEU A C 1
ATOM 1781 O O . LEU A 1 234 ? -2.388 -23.902 9.127 1.00 35.84 234 LEU A O 1
ATOM 1785 N N . PRO A 1 235 ? -0.466 -25.088 8.906 1.00 39.94 235 PRO A N 1
ATOM 1786 C CA . PRO A 1 235 ? -1.005 -25.907 7.843 1.00 39.94 235 PRO A CA 1
ATOM 1787 C C . PRO A 1 235 ? -2.295 -26.549 8.368 1.00 39.94 235 PRO A C 1
ATOM 1789 O O . PRO A 1 235 ? -2.330 -26.957 9.538 1.00 39.94 235 PRO A O 1
ATOM 1792 N N . PRO A 1 236 ? -3.367 -26.607 7.556 1.00 40.91 236 PRO A N 1
ATOM 1793 C CA . PRO A 1 236 ? -4.554 -27.349 7.948 1.00 40.91 236 PRO A CA 1
ATOM 1794 C C . PRO A 1 236 ? -4.099 -28.747 8.382 1.00 40.91 236 PRO A C 1
ATOM 1796 O O . PRO A 1 236 ? -3.181 -29.285 7.748 1.00 40.91 236 PRO A O 1
ATOM 1799 N N . PRO A 1 237 ? -4.666 -29.325 9.458 1.00 40.44 237 PRO A N 1
ATOM 1800 C CA . PRO A 1 237 ? -4.306 -30.666 9.887 1.00 40.44 237 PRO A CA 1
ATOM 1801 C C . PRO A 1 237 ? -4.597 -31.619 8.729 1.00 40.44 237 PRO A C 1
ATOM 1803 O O . PRO A 1 237 ? -5.734 -32.016 8.481 1.00 40.44 237 PRO A O 1
ATOM 1806 N N . SER A 1 238 ? -3.557 -31.936 7.967 1.00 48.50 238 SER A N 1
ATOM 1807 C CA . SER A 1 238 ? -3.603 -32.955 6.944 1.00 48.50 238 SER A CA 1
ATOM 1808 C C . SER A 1 238 ? -3.606 -34.279 7.687 1.00 48.50 238 SER A C 1
ATOM 1810 O O . SER A 1 238 ? -2.702 -34.581 8.460 1.00 48.50 238 SER A O 1
ATOM 1812 N N . ASN A 1 239 ? -4.666 -35.046 7.458 1.00 41.38 239 ASN A N 1
ATOM 1813 C CA . ASN A 1 239 ? -4.784 -36.443 7.836 1.00 41.38 239 ASN A CA 1
ATOM 1814 C C . ASN A 1 239 ? -4.623 -36.740 9.334 1.00 41.38 239 ASN A C 1
ATOM 1816 O O . ASN A 1 239 ? -3.655 -37.354 9.777 1.00 41.38 239 ASN A O 1
ATOM 1820 N N . LEU A 1 240 ? -5.712 -36.528 10.080 1.00 40.44 240 LEU A N 1
ATOM 1821 C CA . LEU A 1 240 ? -6.151 -37.562 11.021 1.00 40.44 240 LEU A CA 1
ATOM 1822 C C . LEU A 1 240 ? -6.546 -38.805 10.205 1.00 40.44 240 LEU A C 1
ATOM 1824 O O . LEU A 1 240 ? -7.721 -39.111 10.007 1.00 40.44 240 LEU A O 1
ATOM 1828 N N . THR A 1 241 ? -5.548 -39.524 9.689 1.00 43.00 241 THR A N 1
ATOM 1829 C CA . THR A 1 241 ? -5.716 -40.934 9.353 1.00 43.00 241 THR A CA 1
ATOM 1830 C C . THR A 1 241 ? -6.060 -41.643 10.649 1.00 43.00 241 THR A C 1
ATOM 1832 O O . THR A 1 241 ? -5.228 -41.819 11.536 1.00 43.00 241 THR A O 1
ATOM 1835 N N . ASN A 1 242 ? -7.341 -41.972 10.742 1.00 40.47 242 ASN A N 1
ATOM 1836 C CA . ASN A 1 242 ? -7.966 -42.860 11.698 1.00 40.47 242 ASN A CA 1
ATOM 1837 C C . ASN A 1 242 ? -6.995 -43.986 12.135 1.00 40.47 242 ASN A C 1
ATOM 1839 O O . ASN A 1 242 ? -6.645 -44.827 11.302 1.00 40.47 242 ASN A O 1
ATOM 1843 N N . PRO A 1 243 ? -6.554 -44.054 13.408 1.00 39.69 243 PRO A N 1
ATOM 1844 C CA . PRO A 1 243 ? -5.630 -45.094 13.872 1.00 39.69 243 PRO A CA 1
ATOM 1845 C C . PRO A 1 243 ? -6.270 -46.496 13.943 1.00 39.69 243 PRO A C 1
ATOM 1847 O O . PRO A 1 243 ? -5.637 -47.440 14.412 1.00 39.69 243 PRO A O 1
ATOM 1850 N N . PHE A 1 244 ? -7.506 -46.659 13.456 1.00 44.22 244 PHE A N 1
ATOM 1851 C CA . PHE A 1 244 ? -8.283 -47.895 13.533 1.00 44.22 244 PHE A CA 1
ATOM 1852 C C . PHE A 1 244 ? -8.425 -48.688 12.226 1.00 44.22 244 PHE A C 1
ATOM 1854 O O . PHE A 1 244 ? -9.268 -49.578 12.159 1.00 44.22 244 PHE A O 1
ATOM 1861 N N . ASN A 1 245 ? -7.588 -48.456 11.209 1.00 45.09 245 ASN A N 1
ATOM 1862 C CA . ASN A 1 245 ? -7.490 -49.392 10.081 1.00 45.09 245 ASN A CA 1
ATOM 1863 C C . ASN A 1 245 ? -6.122 -50.083 10.040 1.00 45.09 245 ASN A C 1
ATOM 1865 O O . ASN A 1 245 ? -5.229 -49.739 9.267 1.00 45.09 245 ASN A O 1
ATOM 1869 N N . ARG A 1 246 ? -5.951 -51.062 10.932 1.00 41.69 246 ARG A N 1
ATOM 1870 C CA . ARG A 1 246 ? -4.779 -51.938 10.985 1.00 41.69 246 ARG A CA 1
ATOM 1871 C C . ARG A 1 246 ? -5.032 -53.166 10.108 1.00 41.69 246 ARG A C 1
ATOM 1873 O O . ARG A 1 246 ? -5.270 -54.251 10.627 1.00 41.69 246 ARG A O 1
ATOM 1880 N N . ASN A 1 247 ? -4.938 -53.010 8.787 1.00 42.03 247 ASN A N 1
ATOM 1881 C CA . ASN A 1 247 ? -4.754 -54.162 7.903 1.00 42.03 247 ASN A CA 1
ATOM 1882 C C . ASN A 1 247 ? -3.307 -54.649 8.053 1.00 42.03 247 ASN A C 1
ATOM 1884 O O . ASN A 1 247 ? -2.361 -54.089 7.502 1.00 42.03 247 ASN A O 1
ATOM 1888 N N . ARG A 1 248 ? -3.139 -55.657 8.910 1.00 42.12 248 ARG A N 1
ATOM 1889 C CA . ARG A 1 248 ? -1.861 -56.279 9.248 1.00 42.12 248 ARG A CA 1
ATOM 1890 C C . ARG A 1 248 ? -1.497 -57.264 8.132 1.00 42.12 248 ARG A C 1
ATOM 1892 O O . ARG A 1 248 ? -2.091 -58.331 8.038 1.00 42.12 248 ARG A O 1
ATOM 1899 N N . ASN A 1 249 ? -0.529 -56.901 7.294 1.00 46.31 249 ASN A N 1
ATOM 1900 C CA . ASN A 1 249 ? 0.159 -57.849 6.417 1.00 46.31 249 ASN A CA 1
ATOM 1901 C C . ASN A 1 249 ? 1.018 -58.794 7.299 1.00 46.31 249 ASN A C 1
ATOM 1903 O O . ASN A 1 249 ? 1.832 -58.277 8.069 1.00 46.31 249 ASN A O 1
ATOM 1907 N N . PRO A 1 250 ? 0.852 -60.131 7.252 1.00 47.53 250 PRO A N 1
ATOM 1908 C CA . PRO A 1 250 ? 1.546 -61.055 8.160 1.00 47.53 250 PRO A CA 1
ATOM 1909 C C . PRO A 1 250 ? 3.053 -61.252 7.922 1.00 47.53 250 PRO A C 1
ATOM 1911 O O . PRO A 1 250 ? 3.685 -61.928 8.725 1.00 47.53 250 PRO A O 1
ATOM 1914 N N . ASN A 1 251 ? 3.648 -60.688 6.865 1.00 48.50 251 ASN A N 1
ATOM 1915 C CA . ASN A 1 251 ? 4.973 -61.128 6.395 1.00 48.50 251 ASN A CA 1
ATOM 1916 C C . ASN A 1 251 ? 6.125 -60.119 6.559 1.00 48.50 251 ASN A C 1
ATOM 1918 O O . ASN A 1 251 ? 7.133 -60.239 5.865 1.00 48.50 251 ASN A O 1
ATOM 1922 N N . THR A 1 252 ? 6.036 -59.147 7.471 1.00 49.50 252 THR A N 1
ATOM 1923 C CA . THR A 1 252 ? 7.165 -58.228 7.718 1.00 49.50 252 THR A CA 1
ATOM 1924 C C . THR A 1 252 ? 7.965 -58.652 8.960 1.00 49.50 252 THR A C 1
ATOM 1926 O O . THR A 1 252 ? 7.416 -58.603 10.064 1.00 49.50 252 THR A O 1
ATOM 1929 N N . PRO A 1 253 ? 9.246 -59.056 8.831 1.00 46.47 253 PRO A N 1
ATOM 1930 C CA . PRO A 1 253 ? 10.083 -59.401 9.977 1.00 46.47 253 PRO A CA 1
ATOM 1931 C C . PRO A 1 253 ? 10.360 -58.175 10.858 1.00 46.47 253 PRO A C 1
ATOM 1933 O O . PRO A 1 253 ? 10.599 -57.068 10.372 1.00 46.47 253 PRO A O 1
ATOM 1936 N N . ALA A 1 254 ? 10.295 -58.385 12.174 1.00 40.94 254 ALA A N 1
ATOM 1937 C CA . ALA A 1 254 ? 10.443 -57.352 13.190 1.00 40.94 254 ALA A CA 1
ATOM 1938 C C . ALA A 1 254 ? 11.869 -56.780 13.204 1.00 40.94 254 ALA A C 1
ATOM 1940 O O . ALA A 1 254 ? 12.822 -57.466 13.569 1.00 40.94 254 ALA A O 1
ATOM 1941 N N . VAL A 1 255 ? 12.005 -55.504 12.846 1.00 53.88 255 VAL A N 1
ATOM 1942 C CA . VAL A 1 255 ? 13.230 -54.732 13.073 1.00 53.88 255 VAL A CA 1
ATOM 1943 C C . VAL A 1 255 ? 13.210 -54.239 14.520 1.00 53.88 255 VAL A C 1
ATOM 1945 O O . VAL A 1 255 ? 12.367 -53.431 14.908 1.00 53.88 255 VAL A O 1
ATOM 1948 N N . SER A 1 256 ? 14.124 -54.759 15.335 1.00 48.03 256 SER A N 1
ATOM 1949 C CA . SER A 1 256 ? 14.360 -54.309 16.705 1.00 48.03 256 SER A CA 1
ATOM 1950 C C . SER A 1 256 ? 15.045 -52.941 16.693 1.00 48.03 256 SER A C 1
ATOM 1952 O O . SER A 1 256 ? 16.228 -52.840 16.364 1.00 48.03 256 SER A O 1
ATOM 1954 N N . HIS A 1 257 ? 14.318 -51.885 17.059 1.00 54.19 257 HIS A N 1
ATOM 1955 C CA . HIS A 1 257 ? 14.926 -50.589 17.352 1.00 54.19 257 HIS A CA 1
ATOM 1956 C C . HIS A 1 257 ? 15.520 -50.579 18.774 1.00 54.19 257 HIS A C 1
ATOM 1958 O O . HIS A 1 257 ? 14.885 -51.098 19.696 1.00 54.19 257 HIS A O 1
ATOM 1964 N N . PRO A 1 258 ? 16.716 -49.993 18.973 1.00 62.59 258 PRO A N 1
ATOM 1965 C CA . PRO A 1 258 ? 17.319 -49.843 20.294 1.00 62.59 258 PRO A CA 1
ATOM 1966 C C . PRO A 1 258 ? 16.549 -48.824 21.158 1.00 62.59 258 PRO A C 1
ATOM 1968 O O . PRO A 1 258 ? 15.888 -47.931 20.619 1.00 62.59 258 PRO A O 1
ATOM 1971 N N . PRO A 1 259 ? 16.623 -48.940 22.498 1.00 53.62 259 PRO A N 1
ATOM 1972 C CA . PRO A 1 259 ? 15.889 -48.072 23.410 1.00 53.62 259 PRO A CA 1
ATOM 1973 C C . PRO A 1 259 ? 16.416 -46.632 23.370 1.00 53.62 259 PRO A C 1
ATOM 1975 O O . PRO A 1 259 ? 17.621 -46.389 23.302 1.00 53.62 259 PRO A O 1
ATOM 1978 N N . LEU A 1 260 ? 15.487 -45.677 23.431 1.00 57.91 260 LEU A N 1
ATOM 1979 C CA . LEU A 1 260 ? 15.775 -44.246 23.520 1.00 57.91 260 LEU A CA 1
ATOM 1980 C C . LEU A 1 260 ? 16.533 -43.912 24.822 1.00 57.91 260 LEU A C 1
ATOM 1982 O O . LEU A 1 260 ? 16.196 -44.461 25.875 1.00 57.91 260 LEU A O 1
ATOM 1986 N N . PRO A 1 261 ? 17.512 -42.991 24.785 1.00 56.16 261 PRO A N 1
ATOM 1987 C CA . PRO A 1 261 ? 18.202 -42.532 25.983 1.00 56.16 261 PRO A CA 1
ATOM 1988 C C . PRO A 1 261 ? 17.285 -41.679 26.873 1.00 56.16 261 PRO A C 1
ATOM 1990 O O . PRO A 1 261 ? 16.437 -40.923 26.395 1.00 56.16 261 PRO A O 1
ATOM 1993 N N . ALA A 1 262 ? 17.477 -41.820 28.185 1.00 59.47 262 ALA A N 1
ATOM 1994 C CA . ALA A 1 262 ? 16.715 -41.135 29.223 1.00 59.47 262 ALA A CA 1
ATOM 1995 C C . ALA A 1 262 ? 16.844 -39.595 29.142 1.00 59.47 262 ALA A C 1
ATOM 1997 O O . ALA A 1 262 ? 17.893 -39.079 28.750 1.00 59.47 262 ALA A O 1
ATOM 1998 N N . PRO A 1 263 ? 15.802 -38.843 29.544 1.00 55.00 263 PRO A N 1
ATOM 1999 C CA . PRO A 1 263 ? 15.831 -37.385 29.547 1.00 55.00 263 PRO A CA 1
ATOM 2000 C C . PRO A 1 263 ? 16.778 -36.838 30.628 1.00 55.00 263 PRO A C 1
ATOM 2002 O O . PRO A 1 263 ? 16.749 -37.270 31.780 1.00 55.00 263 PRO A O 1
ATOM 2005 N N . ASN A 1 264 ? 17.595 -35.852 30.246 1.00 58.78 264 ASN A N 1
ATOM 2006 C CA . ASN A 1 264 ? 18.525 -35.158 31.139 1.00 58.78 264 ASN A CA 1
ATOM 2007 C C . ASN A 1 264 ? 17.800 -34.418 32.286 1.00 58.78 264 ASN A C 1
ATOM 2009 O O . ASN A 1 264 ? 16.744 -33.817 32.059 1.00 58.78 264 ASN A O 1
ATOM 2013 N N . PRO A 1 265 ? 18.379 -34.392 33.501 1.00 53.84 265 PRO A N 1
ATOM 2014 C CA . PRO A 1 265 ? 17.810 -33.682 34.641 1.00 53.84 265 PRO A CA 1
ATOM 2015 C C . PRO A 1 265 ? 17.910 -32.155 34.486 1.00 53.84 265 PRO A C 1
ATOM 2017 O O . PRO A 1 265 ? 18.857 -31.616 33.912 1.00 53.84 265 PRO A O 1
ATOM 2020 N N . ARG A 1 266 ? 16.896 -31.460 35.020 1.00 51.69 266 ARG A N 1
ATOM 2021 C CA . ARG A 1 266 ? 16.757 -29.993 35.014 1.00 51.69 266 ARG A CA 1
ATOM 2022 C C . ARG A 1 266 ? 17.966 -29.296 35.664 1.00 51.69 266 ARG A C 1
ATOM 2024 O O . ARG A 1 266 ? 18.436 -29.768 36.698 1.00 51.69 266 ARG A O 1
ATOM 2031 N N . PRO A 1 267 ? 18.411 -28.137 35.145 1.00 48.00 267 PRO A N 1
ATOM 2032 C CA . PRO A 1 267 ? 19.422 -27.327 35.812 1.00 48.00 267 PRO A CA 1
ATOM 2033 C C . PRO A 1 267 ? 18.850 -26.611 37.049 1.00 48.00 267 PRO A C 1
ATOM 2035 O O . PRO A 1 267 ? 17.733 -26.090 37.030 1.00 48.00 267 PRO A O 1
ATOM 2038 N N . ASN A 1 268 ? 19.649 -26.606 38.118 1.00 56.28 268 ASN A N 1
ATOM 2039 C CA . ASN A 1 268 ? 19.387 -25.947 39.400 1.00 56.28 268 ASN A CA 1
ATOM 2040 C C . ASN A 1 268 ? 19.330 -24.404 39.274 1.00 56.28 268 ASN A C 1
ATOM 2042 O O . ASN A 1 268 ? 19.929 -23.846 38.349 1.00 56.28 268 ASN A O 1
ATOM 2046 N N . PRO A 1 269 ? 18.673 -23.691 40.212 1.00 52.22 269 PRO A N 1
ATOM 2047 C CA . PRO A 1 269 ? 18.541 -22.234 40.173 1.00 52.22 269 PRO A CA 1
ATOM 2048 C C . PRO A 1 269 ? 19.882 -21.534 40.439 1.00 52.22 269 PRO A C 1
ATOM 2050 O O . PRO A 1 269 ? 20.543 -21.788 41.444 1.00 52.22 269 PRO A O 1
ATOM 2053 N N . LEU A 1 270 ? 20.275 -20.634 39.536 1.00 51.56 270 LEU A N 1
ATOM 2054 C CA . LEU A 1 270 ? 21.468 -19.796 39.663 1.00 51.56 270 LEU A CA 1
ATOM 2055 C C . LEU A 1 270 ? 21.300 -18.713 40.744 1.00 51.56 270 LEU A C 1
ATOM 2057 O O . LEU A 1 270 ? 20.264 -18.057 40.840 1.00 51.56 270 LEU A O 1
ATOM 2061 N N . HIS A 1 271 ? 22.377 -18.523 41.507 1.00 59.75 271 HIS A N 1
ATOM 2062 C CA . HIS A 1 271 ? 22.613 -17.475 42.502 1.00 59.75 271 HIS A CA 1
ATOM 2063 C C . HIS A 1 271 ? 22.379 -16.033 41.988 1.00 59.75 271 HIS A C 1
ATOM 2065 O O . HIS A 1 271 ? 22.528 -15.764 40.792 1.00 59.75 271 HIS A O 1
ATOM 2071 N N . PRO A 1 272 ? 22.098 -15.071 42.892 1.00 50.91 272 PRO A N 1
ATOM 2072 C CA . PRO A 1 272 ? 21.925 -13.662 42.545 1.00 50.91 272 PRO A CA 1
ATOM 2073 C C . PRO A 1 272 ? 23.236 -13.007 42.076 1.00 50.91 272 PRO A C 1
ATOM 2075 O O . PRO A 1 272 ? 24.299 -13.193 42.668 1.00 50.91 272 PRO A O 1
ATOM 2078 N N . ARG A 1 273 ? 23.143 -12.211 41.001 1.00 54.88 273 ARG A N 1
ATOM 2079 C CA . ARG A 1 273 ? 24.247 -11.410 40.442 1.00 54.88 273 ARG A CA 1
ATOM 2080 C C . ARG A 1 273 ? 24.640 -10.245 41.370 1.00 54.88 273 ARG A C 1
ATOM 2082 O O . ARG A 1 273 ? 23.751 -9.626 41.952 1.00 54.88 273 ARG A O 1
ATOM 2089 N N . PRO A 1 274 ? 25.934 -9.872 41.430 1.00 56.28 274 PRO A N 1
ATOM 2090 C CA . PRO A 1 274 ? 26.382 -8.649 42.092 1.00 56.28 274 PRO A CA 1
ATOM 2091 C C . PRO A 1 274 ? 26.037 -7.386 41.271 1.00 56.28 274 PRO A C 1
ATOM 2093 O O . PRO A 1 274 ? 25.846 -7.475 40.052 1.00 56.28 274 PRO A O 1
ATOM 2096 N N . PRO A 1 275 ? 25.960 -6.205 41.917 1.00 56.22 275 PRO A N 1
ATOM 2097 C CA . PRO A 1 275 ? 25.577 -4.954 41.268 1.00 56.22 275 PRO A CA 1
ATOM 2098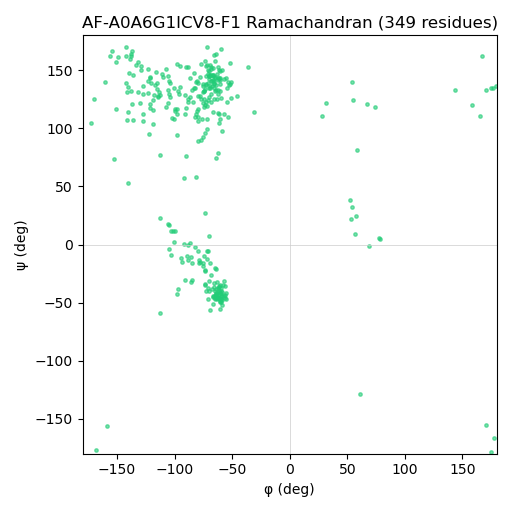 C C . PRO A 1 275 ? 26.675 -4.408 40.333 1.00 56.22 275 PRO A C 1
ATOM 2100 O O . PRO A 1 275 ? 27.861 -4.688 40.528 1.00 56.22 275 PRO A O 1
ATOM 2103 N N . PRO A 1 276 ? 26.297 -3.614 39.313 1.00 52.66 276 PRO A N 1
ATOM 2104 C CA . PRO A 1 276 ? 27.223 -3.117 38.304 1.00 52.66 276 PRO A CA 1
ATOM 2105 C C . PRO A 1 276 ? 28.126 -2.005 38.851 1.00 52.66 276 PRO A C 1
ATOM 2107 O O . PRO A 1 276 ? 27.669 -1.028 39.442 1.00 52.66 276 PRO A O 1
ATOM 2110 N N . THR A 1 277 ? 29.426 -2.131 38.593 1.00 54.00 277 THR A N 1
ATOM 2111 C CA . THR A 1 277 ? 30.430 -1.095 38.839 1.00 54.00 277 THR A CA 1
ATOM 2112 C C . THR A 1 277 ? 30.333 0.017 37.789 1.00 54.00 277 THR A C 1
ATOM 2114 O O . THR A 1 277 ? 30.398 -0.221 36.582 1.00 54.00 277 THR A O 1
ATOM 2117 N N . LEU A 1 278 ? 30.192 1.258 38.261 1.00 51.19 278 LEU A N 1
ATOM 2118 C CA . LEU A 1 278 ? 30.211 2.481 37.455 1.00 51.19 278 LEU A CA 1
ATOM 2119 C C . LEU A 1 278 ? 31.567 2.641 36.747 1.00 51.19 278 LEU A C 1
ATOM 2121 O O . LEU A 1 278 ? 32.592 2.900 37.379 1.00 51.19 278 LEU A O 1
ATOM 2125 N N . ARG A 1 279 ? 31.574 2.517 35.415 1.00 52.12 279 ARG A N 1
ATOM 2126 C CA . ARG A 1 279 ? 32.723 2.880 34.573 1.00 52.12 279 ARG A CA 1
ATOM 2127 C C . ARG A 1 279 ? 32.761 4.394 34.358 1.00 52.12 279 ARG A C 1
ATOM 2129 O O . ARG A 1 279 ? 31.789 4.994 33.911 1.00 52.12 279 ARG A O 1
ATOM 2136 N N . ARG A 1 280 ? 33.923 4.985 34.643 1.00 56.94 280 ARG A N 1
ATOM 2137 C CA . ARG A 1 280 ? 34.261 6.396 34.402 1.00 56.94 280 ARG A CA 1
ATOM 2138 C C . ARG A 1 280 ? 34.171 6.744 32.898 1.00 56.94 280 ARG A C 1
ATOM 2140 O O . ARG A 1 280 ? 34.577 5.910 32.082 1.00 56.94 280 ARG A O 1
ATOM 2147 N N . PRO A 1 281 ? 33.716 7.952 32.516 1.00 55.19 281 PRO A N 1
ATOM 2148 C CA . PRO A 1 281 ? 33.675 8.380 31.118 1.00 55.19 281 PRO A CA 1
ATOM 2149 C C . PRO A 1 281 ? 35.085 8.480 30.525 1.00 55.19 281 PRO A C 1
ATOM 2151 O O . PRO A 1 281 ? 35.983 9.057 31.140 1.00 55.19 281 PRO A O 1
ATOM 2154 N N . ARG A 1 282 ? 35.281 7.923 29.324 1.00 60.97 282 ARG A N 1
ATOM 2155 C CA . ARG A 1 282 ? 36.486 8.154 28.518 1.00 60.97 282 ARG A CA 1
ATOM 2156 C C . ARG A 1 282 ? 36.414 9.553 27.906 1.00 60.97 282 ARG A C 1
ATOM 2158 O O . ARG A 1 282 ? 35.395 9.918 27.327 1.00 60.97 282 ARG A O 1
ATOM 2165 N N . THR A 1 283 ? 37.499 10.309 28.028 1.00 64.50 283 THR A N 1
ATOM 2166 C CA . THR A 1 283 ? 37.714 11.576 27.326 1.00 64.50 283 THR A CA 1
ATOM 2167 C C . THR A 1 283 ? 37.708 11.359 25.806 1.00 64.50 283 THR A C 1
ATOM 2169 O O . THR A 1 283 ? 38.273 10.365 25.338 1.00 64.50 283 THR A O 1
ATOM 2172 N N . PRO A 1 284 ? 37.074 12.252 25.025 1.00 69.94 284 PRO A N 1
ATOM 2173 C CA . PRO A 1 2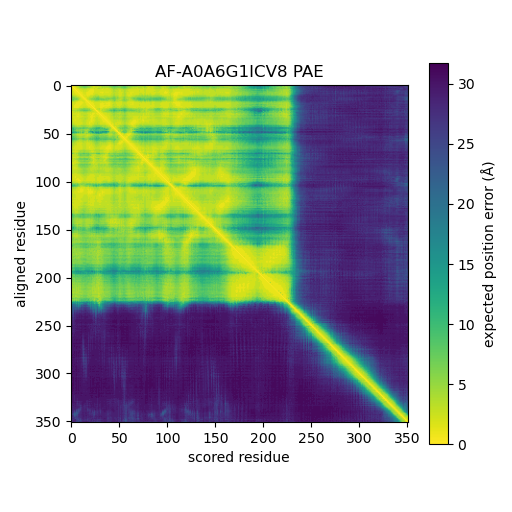84 ? 37.086 12.168 23.571 1.00 69.94 284 PRO A CA 1
ATOM 2174 C C . PRO A 1 284 ? 38.472 12.521 22.998 1.00 69.94 284 PRO A C 1
ATOM 2176 O O . PRO A 1 284 ? 39.205 13.310 23.603 1.00 69.94 284 PRO A O 1
ATOM 2179 N N . PRO A 1 285 ? 38.844 11.944 21.841 1.00 74.75 285 PRO A N 1
ATOM 2180 C CA . PRO A 1 285 ? 40.086 12.277 21.153 1.00 74.75 285 PRO A CA 1
ATOM 2181 C C . PRO A 1 285 ? 40.052 13.712 20.589 1.00 74.75 285 PRO A C 1
ATOM 2183 O O . PRO A 1 285 ? 38.972 14.223 20.279 1.00 74.75 285 PRO A O 1
ATOM 2186 N N . PRO A 1 286 ? 41.217 14.370 20.445 1.00 70.75 286 PRO A N 1
ATOM 2187 C CA . PRO A 1 286 ? 41.301 15.726 19.913 1.00 70.75 286 PRO A CA 1
ATOM 2188 C C . PRO A 1 286 ? 40.905 15.788 18.431 1.00 70.75 286 PRO A C 1
ATOM 2190 O O . PRO A 1 286 ? 41.179 14.872 17.654 1.00 70.75 286 PRO A O 1
ATOM 2193 N N . LEU A 1 287 ? 40.256 16.894 18.057 1.00 73.62 287 LEU A N 1
ATOM 2194 C CA . LEU A 1 287 ? 39.808 17.181 16.694 1.00 73.62 287 LEU A CA 1
ATOM 2195 C C . LEU A 1 287 ? 40.996 17.389 15.734 1.00 73.62 287 LEU A C 1
ATOM 2197 O O . LEU A 1 287 ? 42.016 17.954 16.140 1.00 73.62 287 LEU A O 1
ATOM 2201 N N . PRO A 1 288 ? 40.863 16.986 14.457 1.00 77.38 288 PRO A N 1
ATOM 2202 C CA . PRO A 1 288 ? 41.866 17.266 13.438 1.00 77.38 288 PRO A CA 1
ATOM 2203 C C . PRO A 1 288 ? 41.938 18.771 13.111 1.00 77.38 288 PRO A C 1
ATOM 2205 O O . PRO A 1 288 ? 40.930 19.476 13.220 1.00 77.38 288 PRO A O 1
ATOM 2208 N N . PRO A 1 289 ? 43.116 19.274 12.695 1.00 77.12 289 PRO A N 1
ATOM 2209 C CA . PRO A 1 289 ? 43.294 20.675 12.334 1.00 77.12 289 PRO A CA 1
ATOM 2210 C C . PRO A 1 289 ? 42.509 21.044 11.062 1.00 77.12 289 PRO A C 1
ATOM 2212 O O . PRO A 1 289 ? 42.281 20.188 10.201 1.00 77.12 289 PRO A O 1
ATOM 2215 N N . PRO A 1 290 ? 42.104 22.320 10.919 1.00 73.69 290 PRO A N 1
ATOM 2216 C CA . PRO A 1 290 ? 41.336 22.781 9.772 1.00 73.69 290 PRO A CA 1
ATOM 2217 C C . PRO A 1 290 ? 42.155 22.716 8.470 1.00 73.69 290 PRO A C 1
ATOM 2219 O O . PRO A 1 290 ? 43.366 22.960 8.487 1.00 73.69 290 PRO A O 1
ATOM 2222 N N . PRO A 1 291 ? 41.510 22.419 7.328 1.00 70.38 291 PRO A N 1
ATOM 2223 C CA . PRO A 1 291 ? 42.170 22.415 6.030 1.00 70.38 291 PRO A CA 1
ATOM 2224 C C . PRO A 1 291 ? 42.632 23.827 5.641 1.00 70.38 291 PRO A C 1
ATOM 2226 O O . PRO A 1 291 ? 41.897 24.805 5.786 1.00 70.38 291 PRO A O 1
ATOM 2229 N N . GLY A 1 292 ? 43.871 23.919 5.151 1.00 75.25 292 GLY A N 1
ATOM 2230 C CA . GLY A 1 292 ? 44.474 25.164 4.677 1.00 75.25 292 GLY A CA 1
ATOM 2231 C C . GLY A 1 292 ? 43.793 25.731 3.419 1.00 75.25 292 GLY A C 1
ATOM 2232 O O . GLY A 1 292 ? 43.057 25.021 2.730 1.00 75.25 292 GLY A O 1
ATOM 2233 N N . PRO A 1 293 ? 44.029 27.015 3.100 1.00 65.44 293 PRO A N 1
ATOM 2234 C CA . PRO A 1 293 ? 43.359 27.697 1.998 1.00 65.44 293 PRO A CA 1
ATOM 2235 C C . PRO A 1 293 ? 43.757 27.106 0.637 1.00 65.44 293 PRO A C 1
ATOM 2237 O O . PRO A 1 293 ? 44.934 27.046 0.282 1.00 65.44 293 PRO A O 1
ATOM 2240 N N . HIS A 1 294 ? 42.754 26.694 -0.142 1.00 65.44 294 HIS A N 1
ATOM 2241 C CA . HIS A 1 294 ? 42.931 26.258 -1.527 1.00 65.44 294 HIS A CA 1
ATOM 2242 C C . HIS A 1 294 ? 43.371 27.423 -2.438 1.00 65.44 294 HIS A C 1
ATOM 2244 O O . HIS A 1 294 ? 42.856 28.536 -2.301 1.00 65.44 294 HIS A O 1
ATOM 2250 N N . PRO A 1 295 ? 44.269 27.181 -3.413 1.00 63.75 295 PRO A N 1
ATOM 2251 C CA . PRO A 1 295 ? 44.670 28.189 -4.388 1.00 63.75 295 PRO A CA 1
ATOM 2252 C C . PRO A 1 295 ? 43.508 28.580 -5.314 1.00 63.75 295 PRO A C 1
ATOM 2254 O O . PRO A 1 295 ? 42.727 27.743 -5.771 1.00 63.75 295 PRO A O 1
ATOM 2257 N N . ALA A 1 296 ? 43.409 29.883 -5.585 1.00 58.22 296 ALA A N 1
ATOM 2258 C CA . ALA A 1 296 ? 42.347 30.495 -6.371 1.00 58.22 296 ALA A CA 1
ATOM 2259 C C . ALA A 1 296 ? 42.287 29.947 -7.809 1.00 58.22 296 ALA A C 1
ATOM 2261 O O . ALA A 1 296 ? 43.285 29.883 -8.528 1.00 58.22 296 ALA A O 1
ATOM 2262 N N . ARG A 1 297 ? 41.074 29.587 -8.237 1.00 65.00 297 ARG A N 1
ATOM 2263 C CA . ARG A 1 297 ? 40.769 29.077 -9.579 1.00 65.00 297 ARG A CA 1
ATOM 2264 C C . ARG A 1 297 ? 40.930 30.196 -10.632 1.00 65.00 297 ARG A C 1
ATOM 2266 O O . ARG A 1 297 ? 40.442 31.303 -10.393 1.00 65.00 297 ARG A O 1
ATOM 2273 N N . PRO A 1 298 ? 41.546 29.944 -11.805 1.00 59.97 298 PRO A N 1
ATOM 2274 C CA . PRO A 1 298 ? 41.679 30.956 -12.855 1.00 59.97 298 PRO A CA 1
ATOM 2275 C C . PRO A 1 298 ? 40.322 31.364 -13.444 1.00 59.97 298 PRO A C 1
ATOM 2277 O O . PRO A 1 298 ? 39.447 30.522 -13.660 1.00 59.97 298 PRO A O 1
ATOM 2280 N N . ARG A 1 299 ? 40.159 32.664 -13.724 1.00 62.91 299 ARG A N 1
ATOM 2281 C CA . ARG A 1 299 ? 38.945 33.240 -14.327 1.00 62.91 299 ARG A CA 1
ATOM 2282 C C . ARG A 1 299 ? 38.680 32.680 -15.740 1.00 62.91 299 ARG A C 1
ATOM 2284 O O . ARG A 1 299 ? 39.633 32.525 -16.507 1.00 62.91 299 ARG A O 1
ATOM 2291 N N . PRO A 1 300 ? 37.411 32.452 -16.130 1.00 60.38 300 PRO A N 1
ATOM 2292 C CA . PRO A 1 300 ? 37.061 32.045 -17.491 1.00 60.38 300 PRO A CA 1
ATOM 2293 C C . PRO A 1 300 ? 37.337 33.161 -18.507 1.00 60.38 300 PRO A C 1
ATOM 2295 O O . PRO A 1 300 ? 37.066 34.334 -18.243 1.00 60.38 300 PRO A O 1
ATOM 2298 N N . ARG A 1 301 ? 37.842 32.788 -19.690 1.00 64.19 301 ARG A N 1
ATOM 2299 C CA . ARG A 1 301 ? 37.962 33.692 -20.845 1.00 64.19 301 ARG A CA 1
ATOM 2300 C C . ARG A 1 301 ? 36.575 34.066 -21.394 1.00 64.19 301 ARG A C 1
ATOM 2302 O O . ARG A 1 301 ? 35.688 33.213 -21.401 1.00 64.19 301 ARG A O 1
ATOM 2309 N N . PRO A 1 302 ? 36.394 35.299 -21.901 1.00 64.56 302 PRO A N 1
ATOM 2310 C CA . PRO A 1 302 ? 35.139 35.724 -22.508 1.00 64.56 302 PRO A CA 1
ATOM 2311 C C . PRO A 1 302 ? 34.888 35.028 -23.861 1.00 64.56 302 PRO A C 1
ATOM 2313 O O . PRO A 1 302 ? 35.844 34.712 -24.579 1.00 64.56 302 PRO A O 1
ATOM 2316 N N . PRO A 1 303 ? 33.614 34.796 -24.226 1.00 62.56 303 PRO A N 1
ATOM 2317 C CA . PRO A 1 303 ? 33.248 34.139 -25.473 1.00 62.56 303 PRO A CA 1
ATOM 2318 C C . PRO A 1 303 ? 33.460 35.042 -26.695 1.00 62.56 303 PRO A C 1
ATOM 2320 O O . PRO A 1 303 ? 33.268 36.258 -26.661 1.00 62.56 303 PRO A O 1
ATOM 2323 N N . ARG A 1 304 ? 33.852 34.400 -27.797 1.00 58.97 304 ARG A N 1
ATOM 2324 C CA . ARG A 1 304 ? 34.069 34.995 -29.120 1.00 58.97 304 ARG A CA 1
ATOM 2325 C C . ARG A 1 304 ? 32.711 35.290 -29.788 1.00 58.97 304 ARG A C 1
ATOM 2327 O O . ARG A 1 304 ? 31.840 34.425 -29.734 1.00 58.97 304 ARG A O 1
ATOM 2334 N N . PRO A 1 305 ? 32.511 36.453 -30.434 1.00 55.44 305 PRO A N 1
ATOM 2335 C CA . PRO A 1 305 ? 31.226 36.795 -31.040 1.00 55.44 305 PRO A CA 1
ATOM 2336 C C . PRO A 1 305 ? 30.972 35.979 -32.317 1.00 55.44 305 PRO A C 1
ATOM 2338 O O . PRO A 1 305 ? 31.758 36.017 -33.264 1.00 55.44 305 PRO A O 1
ATOM 2341 N N . THR A 1 306 ? 29.859 35.247 -32.342 1.00 52.69 306 THR A N 1
ATOM 2342 C CA . THR A 1 306 ? 29.303 34.595 -33.535 1.00 52.69 306 THR A CA 1
ATOM 2343 C C . THR A 1 306 ? 28.483 35.580 -34.363 1.00 52.69 306 THR A C 1
ATOM 2345 O O . THR A 1 306 ? 27.677 36.346 -33.835 1.00 52.69 306 THR A O 1
ATOM 2348 N N . ALA A 1 307 ? 28.707 35.545 -35.677 1.00 45.06 307 ALA A N 1
ATOM 2349 C CA . ALA A 1 307 ? 28.084 36.406 -36.670 1.00 45.06 307 ALA A CA 1
ATOM 2350 C C . ALA A 1 307 ? 26.562 36.195 -36.787 1.00 45.06 307 ALA A C 1
ATOM 2352 O O . ALA A 1 307 ? 26.048 35.081 -36.707 1.00 45.06 307 ALA A O 1
ATOM 2353 N N . SER A 1 308 ? 25.865 37.309 -37.007 1.00 47.31 308 SER A N 1
ATOM 2354 C CA . SER A 1 308 ? 24.416 37.434 -37.175 1.00 47.31 308 SER A CA 1
ATOM 2355 C C . SER A 1 308 ? 23.949 36.948 -38.561 1.00 47.31 308 SER A C 1
ATOM 2357 O O . SER A 1 308 ? 24.590 37.297 -39.556 1.00 47.31 308 SER A O 1
ATOM 2359 N N . PRO A 1 309 ? 22.827 36.209 -38.688 1.00 54.25 309 PRO A N 1
ATOM 2360 C CA . PRO A 1 309 ? 22.241 35.912 -39.986 1.00 54.25 309 PRO A CA 1
ATOM 2361 C C . PRO A 1 309 ? 21.292 37.031 -40.446 1.00 54.25 309 PRO A C 1
ATOM 2363 O O . PRO A 1 309 ? 20.351 37.428 -39.756 1.00 54.25 309 PRO A O 1
ATOM 2366 N N . ARG A 1 310 ? 21.555 37.516 -41.665 1.00 49.12 310 ARG A N 1
ATOM 2367 C CA . ARG A 1 310 ? 20.748 38.465 -42.446 1.00 49.12 310 ARG A CA 1
ATOM 2368 C C . ARG A 1 310 ? 19.278 38.029 -42.540 1.00 49.12 310 ARG A C 1
ATOM 2370 O O . ARG A 1 310 ? 18.973 36.956 -43.052 1.00 49.12 310 ARG A O 1
ATOM 2377 N N . ARG A 1 311 ? 18.373 38.937 -42.162 1.00 43.38 311 ARG A N 1
ATOM 2378 C CA . ARG A 1 311 ? 16.950 38.915 -42.534 1.00 43.38 311 ARG A CA 1
ATOM 2379 C C . ARG A 1 311 ? 16.805 39.041 -44.054 1.00 43.38 311 ARG A C 1
ATOM 2381 O O . ARG A 1 311 ? 17.385 39.950 -44.646 1.00 43.38 311 ARG A O 1
ATOM 2388 N N . ARG A 1 312 ? 15.983 38.188 -44.669 1.00 46.62 312 ARG A N 1
ATOM 2389 C CA . ARG A 1 312 ? 15.453 38.389 -46.025 1.00 46.62 312 ARG A CA 1
ATOM 2390 C C . ARG A 1 312 ? 13.932 38.468 -45.938 1.00 46.62 312 ARG A C 1
ATOM 2392 O O . ARG A 1 312 ? 13.301 37.588 -45.363 1.00 46.62 312 ARG A O 1
ATOM 2399 N N . ALA A 1 313 ? 13.391 39.565 -46.448 1.00 41.72 313 ALA A N 1
ATOM 2400 C CA . ALA A 1 313 ? 11.975 39.885 -46.456 1.00 41.72 313 ALA A CA 1
ATOM 2401 C C . ALA A 1 313 ? 11.278 39.362 -47.729 1.00 41.72 313 ALA A C 1
ATOM 2403 O O . ALA A 1 313 ? 11.904 39.273 -48.783 1.00 41.72 313 ALA A O 1
ATOM 2404 N N . GLU A 1 314 ? 9.978 39.095 -47.564 1.00 42.78 314 GLU A N 1
ATOM 2405 C CA . GLU A 1 314 ? 8.874 39.157 -48.539 1.00 42.78 314 GLU A CA 1
ATOM 2406 C C . GLU A 1 314 ? 8.793 38.181 -49.730 1.00 42.78 314 GLU A C 1
ATOM 2408 O O . GLU A 1 314 ? 9.577 38.231 -50.674 1.00 42.78 314 GLU A O 1
ATOM 2413 N N . ARG A 1 315 ? 7.678 37.426 -49.775 1.00 37.09 315 ARG A N 1
ATOM 2414 C CA . ARG A 1 315 ? 6.580 37.646 -50.747 1.00 37.09 315 ARG A CA 1
ATOM 2415 C C . ARG A 1 315 ? 5.337 36.802 -50.414 1.00 37.09 315 ARG A C 1
ATOM 2417 O O . ARG A 1 315 ? 5.413 35.585 -50.313 1.00 37.09 315 ARG A O 1
ATOM 2424 N N . LEU A 1 316 ? 4.194 37.479 -50.289 1.00 45.16 316 LEU A N 1
ATOM 2425 C CA . LEU A 1 316 ? 2.830 36.924 -50.304 1.00 45.16 316 LEU A CA 1
ATOM 2426 C C . LEU A 1 316 ? 2.385 36.597 -51.741 1.00 45.16 316 LEU A C 1
ATOM 2428 O O . LEU A 1 316 ? 2.790 37.302 -52.671 1.00 45.16 316 LEU A O 1
ATOM 2432 N N . PRO A 1 317 ? 1.431 35.661 -51.909 1.00 52.16 317 PRO A N 1
ATOM 2433 C CA . PRO A 1 317 ? 0.309 35.963 -52.798 1.00 52.16 317 PRO A CA 1
ATOM 2434 C C . PRO A 1 317 ? -1.081 35.515 -52.290 1.00 52.16 317 PRO A C 1
ATOM 2436 O O . PRO A 1 317 ? -1.291 34.390 -51.856 1.00 52.16 317 PRO A O 1
ATOM 2439 N N . ARG A 1 318 ? -2.008 36.478 -52.402 1.00 38.75 318 ARG A N 1
ATOM 2440 C CA . ARG A 1 318 ? -3.428 36.461 -52.829 1.00 38.75 318 ARG A CA 1
ATOM 2441 C C . ARG A 1 318 ? -4.336 35.234 -52.580 1.00 38.75 318 ARG A C 1
ATOM 2443 O O . ARG A 1 318 ? -4.171 34.175 -53.171 1.00 38.75 318 ARG A O 1
ATOM 2450 N N . LEU A 1 319 ? -5.420 35.519 -51.848 1.00 41.34 319 LEU A N 1
ATOM 2451 C CA . LEU A 1 319 ? -6.731 34.842 -51.817 1.00 41.34 319 LEU A CA 1
ATOM 2452 C C . LEU A 1 319 ? -7.503 34.930 -53.151 1.00 41.34 319 LEU A C 1
ATOM 2454 O O . LEU A 1 319 ? -7.320 35.898 -53.896 1.00 41.34 319 LEU A O 1
ATOM 2458 N N . PRO A 1 320 ? -8.527 34.070 -53.316 1.00 53.53 320 PRO A N 1
ATOM 2459 C CA . PRO A 1 320 ? -9.823 34.507 -53.830 1.00 53.53 320 PRO A CA 1
ATOM 2460 C C . PRO A 1 320 ? -10.994 34.221 -52.865 1.00 53.53 320 PRO A C 1
ATOM 2462 O O . PRO A 1 320 ? -11.034 33.214 -52.161 1.00 53.53 320 PRO A O 1
ATOM 2465 N N . LEU A 1 321 ? -11.951 35.156 -52.865 1.00 43.47 321 LEU A N 1
ATOM 2466 C CA . LEU A 1 321 ? -13.279 35.094 -52.244 1.00 43.47 321 LEU A CA 1
ATOM 2467 C C . LEU A 1 321 ? -14.261 34.252 -53.074 1.00 43.47 321 LEU A C 1
ATOM 2469 O O . LEU A 1 321 ? -14.275 34.403 -54.289 1.00 43.47 321 LEU A O 1
ATOM 2473 N N . LEU A 1 322 ? -15.156 33.520 -52.397 1.00 37.34 322 LEU A N 1
ATOM 2474 C CA . LEU A 1 322 ? -16.572 33.208 -52.722 1.00 37.34 322 LEU A CA 1
ATOM 2475 C C . LEU A 1 322 ? -17.020 32.137 -51.699 1.00 37.34 322 LEU A C 1
ATOM 2477 O O . LEU A 1 322 ? -16.286 31.189 -51.477 1.00 37.34 322 LEU A O 1
ATOM 2481 N N . GLY A 1 323 ? -18.148 32.149 -50.990 1.00 33.34 323 GLY A N 1
ATOM 2482 C CA . GLY A 1 323 ? -19.328 32.999 -50.931 1.00 33.34 323 GLY A CA 1
ATOM 2483 C C . GLY A 1 323 ? -20.474 32.168 -50.314 1.00 33.34 323 GLY A C 1
ATOM 2484 O O . GLY A 1 323 ? -20.837 31.154 -50.884 1.00 33.34 323 GLY A O 1
ATOM 2485 N N . ARG A 1 324 ? -21.024 32.633 -49.176 1.00 38.66 324 ARG A N 1
ATOM 2486 C CA . ARG A 1 324 ? -22.374 32.390 -48.592 1.00 38.66 324 ARG A CA 1
ATOM 2487 C C . ARG A 1 324 ? -22.883 30.950 -48.323 1.00 38.66 324 ARG A C 1
ATOM 2489 O O . ARG A 1 324 ? -23.165 30.211 -49.251 1.00 38.66 324 ARG A O 1
ATOM 2496 N N . LEU A 1 325 ? -23.281 30.673 -47.070 1.00 35.72 325 LEU A N 1
ATOM 2497 C CA . LEU A 1 325 ? -24.690 30.666 -46.597 1.00 35.72 325 LEU A CA 1
ATOM 2498 C C . LEU A 1 325 ? -24.787 30.292 -45.092 1.00 35.72 325 LEU A C 1
ATOM 2500 O O . LEU A 1 325 ? -24.113 29.397 -44.601 1.00 35.72 325 LEU A O 1
ATOM 2504 N N . VAL A 1 326 ? -25.634 31.042 -44.385 1.00 41.66 326 VAL A N 1
ATOM 2505 C CA . VAL A 1 326 ? -26.117 30.962 -42.978 1.00 41.66 326 VAL A CA 1
ATOM 2506 C C . VAL A 1 326 ? -27.496 30.238 -43.058 1.00 41.66 326 VAL A C 1
ATOM 2508 O O . VAL A 1 326 ? -28.074 30.358 -44.142 1.00 41.66 326 VAL A O 1
ATOM 2511 N N . PRO A 1 327 ? -28.088 29.533 -42.045 1.00 53.16 327 PRO A N 1
ATOM 2512 C CA . PRO A 1 327 ? -28.286 30.029 -40.667 1.00 53.16 327 PRO A CA 1
ATOM 2513 C C . PRO A 1 327 ? -28.405 29.040 -39.470 1.00 53.16 327 PRO A C 1
ATOM 2515 O O . PRO A 1 327 ? -28.688 27.867 -39.643 1.00 53.16 327 PRO A O 1
ATOM 2518 N N . GLN A 1 328 ? -28.290 29.631 -38.256 1.00 36.22 328 GLN A N 1
ATOM 2519 C CA . GLN A 1 328 ? -28.997 29.368 -36.965 1.00 36.22 328 GLN A CA 1
ATOM 2520 C C . GLN A 1 328 ? -29.001 27.934 -36.374 1.00 36.22 328 GLN A C 1
ATOM 2522 O O . GLN A 1 328 ? -29.216 26.972 -37.083 1.00 36.22 328 GLN A O 1
ATOM 2527 N N . ARG A 1 329 ? -28.855 27.645 -35.067 1.00 31.64 329 ARG A N 1
ATOM 2528 C CA . ARG A 1 329 ? -29.388 28.196 -33.789 1.00 31.64 329 ARG A CA 1
ATOM 2529 C C . ARG A 1 329 ? -28.843 27.227 -32.693 1.00 31.64 329 ARG A C 1
ATOM 2531 O O . ARG A 1 329 ? -28.778 26.040 -32.970 1.00 31.64 329 ARG A O 1
ATOM 2538 N N . HIS A 1 330 ? -28.295 27.588 -31.529 1.00 33.25 330 HIS A N 1
ATOM 2539 C CA . HIS A 1 330 ? -28.935 27.841 -30.217 1.00 33.25 330 HIS A CA 1
ATOM 2540 C C . HIS A 1 330 ? -27.772 27.849 -29.188 1.00 33.25 330 HIS A C 1
ATOM 2542 O O . HIS A 1 330 ? -27.015 26.892 -29.110 1.00 33.25 330 HIS A O 1
ATOM 2548 N N . VAL A 1 331 ? -27.406 28.983 -28.584 1.00 34.66 331 VAL A N 1
ATOM 2549 C CA . VAL A 1 331 ? -27.675 29.368 -27.178 1.00 34.66 331 VAL A CA 1
ATOM 2550 C C . VAL A 1 331 ? -27.812 28.197 -26.192 1.00 34.66 331 VAL A C 1
ATOM 2552 O O . VAL A 1 331 ? -28.851 27.557 -26.190 1.00 34.66 331 VAL A O 1
ATOM 2555 N N . TRP A 1 332 ? -26.840 28.038 -25.280 1.00 30.97 332 TRP A N 1
ATOM 2556 C CA . TRP A 1 332 ? -27.069 28.053 -23.823 1.00 30.97 332 TRP A CA 1
ATOM 2557 C C . TRP A 1 332 ? -25.816 28.562 -23.090 1.00 30.97 332 TRP A C 1
ATOM 2559 O O . TRP A 1 332 ? -24.735 27.982 -23.146 1.00 30.97 332 TRP A O 1
ATOM 2569 N N . ARG A 1 333 ? -25.983 29.704 -22.415 1.00 31.80 333 ARG A N 1
ATOM 2570 C CA . ARG A 1 333 ? -25.099 30.230 -21.370 1.00 31.80 333 ARG A CA 1
ATOM 2571 C C . ARG A 1 333 ? -25.456 29.527 -20.063 1.00 31.80 333 ARG A C 1
ATOM 2573 O O . ARG A 1 333 ? -26.626 29.522 -19.710 1.00 31.80 333 ARG A O 1
ATOM 2580 N N . HIS A 1 334 ? -24.461 29.164 -19.262 1.00 32.38 334 HIS A N 1
ATOM 2581 C CA . HIS A 1 334 ? -24.575 29.333 -17.814 1.00 32.38 334 HIS A CA 1
ATOM 2582 C C . HIS A 1 334 ? -23.269 29.897 -17.251 1.00 32.38 334 HIS A C 1
ATOM 2584 O O . HIS A 1 334 ? -22.239 29.237 -17.186 1.00 32.38 334 HIS A O 1
ATOM 2590 N N . ARG A 1 335 ? -23.334 31.177 -16.865 1.00 33.75 335 ARG A N 1
ATOM 2591 C CA . ARG A 1 335 ? -22.493 31.763 -15.820 1.00 33.75 335 ARG A CA 1
ATOM 2592 C C . ARG A 1 335 ? -23.181 31.464 -14.490 1.00 33.75 335 ARG A C 1
ATOM 2594 O O . ARG A 1 335 ? -24.366 31.754 -14.357 1.00 33.75 335 ARG A O 1
ATOM 2601 N N . GLY A 1 336 ? -22.422 30.990 -13.513 1.00 28.20 336 GLY A N 1
ATOM 2602 C CA . GLY A 1 336 ? -22.782 30.993 -12.099 1.00 28.20 336 GLY A CA 1
ATOM 2603 C C . GLY A 1 336 ? -21.527 31.306 -11.297 1.00 28.20 336 GLY A C 1
ATOM 2604 O O . GLY A 1 336 ? -20.603 30.504 -11.259 1.00 28.20 336 GLY A O 1
ATOM 2605 N N . ARG A 1 337 ? -21.459 32.523 -10.752 1.00 31.58 337 ARG A N 1
ATOM 2606 C CA . ARG A 1 337 ? -20.404 32.986 -9.847 1.00 31.58 337 ARG A CA 1
ATOM 2607 C C . ARG A 1 337 ? -20.691 32.477 -8.433 1.00 31.58 337 ARG A C 1
ATOM 2609 O O . ARG A 1 337 ? -21.824 32.588 -7.994 1.00 31.58 337 ARG A O 1
ATOM 2616 N N . GLY A 1 338 ? -19.624 32.073 -7.745 1.00 26.53 338 GLY A N 1
ATOM 2617 C CA . GLY A 1 338 ? -19.239 32.585 -6.426 1.00 26.53 338 GLY A CA 1
ATOM 2618 C C . GLY A 1 338 ? -20.042 32.146 -5.204 1.00 26.53 338 GLY A C 1
ATOM 2619 O O . GLY A 1 338 ? -21.168 32.582 -5.031 1.00 26.53 338 GLY A O 1
ATOM 2620 N N . VAL A 1 339 ? -19.359 31.471 -4.275 1.00 29.70 339 VAL A N 1
ATOM 2621 C CA . VAL A 1 339 ? -19.376 31.839 -2.850 1.00 29.70 339 VAL A CA 1
ATOM 2622 C C . VAL A 1 339 ? -17.958 31.658 -2.301 1.00 29.70 339 VAL A C 1
ATOM 2624 O O . VAL A 1 339 ? -17.430 30.551 -2.246 1.00 29.70 339 VAL A O 1
ATOM 2627 N N . CYS A 1 340 ? -17.341 32.778 -1.928 1.00 26.34 340 CYS A N 1
ATOM 2628 C CA . CYS A 1 340 ? -16.245 32.828 -0.972 1.00 26.34 340 CYS A CA 1
ATOM 2629 C C . CYS A 1 340 ? -16.818 32.593 0.429 1.00 26.34 340 CYS A C 1
ATOM 2631 O O . CYS A 1 340 ? -17.754 33.291 0.805 1.00 26.34 340 CYS A O 1
ATOM 2633 N N . CYS A 1 341 ? -16.185 31.740 1.230 1.00 26.39 341 CYS A N 1
ATOM 2634 C CA . CYS A 1 341 ? -16.114 31.962 2.670 1.00 26.39 341 CYS A CA 1
ATOM 2635 C C . CYS A 1 341 ? -14.651 31.894 3.093 1.00 26.39 341 CYS A C 1
ATOM 2637 O O . CYS A 1 341 ? -13.991 30.861 3.004 1.00 26.39 341 CYS A O 1
ATOM 2639 N N . ALA A 1 342 ? -14.163 33.061 3.497 1.00 26.80 342 ALA A N 1
ATOM 2640 C CA . ALA A 1 342 ? -12.913 33.258 4.190 1.00 26.80 342 ALA A CA 1
ATOM 2641 C C . ALA A 1 342 ? -13.007 32.698 5.616 1.00 26.80 342 ALA A C 1
ATOM 2643 O O . ALA A 1 342 ? -14.032 32.826 6.280 1.00 26.80 342 ALA A O 1
ATOM 2644 N N . GLY A 1 343 ? -11.894 32.148 6.087 1.00 23.39 343 GLY A N 1
ATOM 2645 C CA . GLY A 1 343 ? -11.646 31.811 7.482 1.00 23.39 343 GLY A CA 1
ATOM 2646 C C . GLY A 1 343 ? -10.144 31.856 7.732 1.00 23.39 343 GLY A C 1
ATOM 2647 O O . GLY A 1 343 ? -9.491 30.823 7.786 1.00 23.39 343 GLY A O 1
ATOM 2648 N N . ARG A 1 344 ? -9.586 33.072 7.798 1.00 23.77 344 ARG A N 1
ATOM 2649 C CA . ARG A 1 344 ? -8.260 33.338 8.371 1.00 23.77 344 ARG A CA 1
ATOM 2650 C C . ARG A 1 344 ? -8.394 33.306 9.891 1.00 23.77 344 ARG A C 1
ATOM 2652 O O . ARG A 1 344 ? -9.136 34.129 10.413 1.00 23.77 344 ARG A O 1
ATOM 2659 N N . VAL A 1 345 ? -7.592 32.492 10.570 1.00 27.20 345 VAL A N 1
ATOM 2660 C CA . VAL A 1 345 ? -6.928 32.870 11.827 1.00 27.20 345 VAL A CA 1
ATOM 2661 C C . VAL A 1 345 ? -5.512 32.287 11.782 1.00 27.20 345 VAL A C 1
ATOM 2663 O O . VAL A 1 345 ? -5.315 31.172 11.309 1.00 27.20 345 VAL A O 1
ATOM 2666 N N . ALA A 1 346 ? -4.561 33.129 12.187 1.00 26.75 346 ALA A N 1
ATOM 2667 C CA . ALA A 1 346 ? -3.114 32.956 12.326 1.00 26.75 346 ALA A CA 1
ATOM 2668 C C . ALA A 1 346 ? -2.670 31.559 12.804 1.00 26.75 346 ALA A C 1
ATOM 2670 O O . ALA A 1 346 ? -3.390 30.896 13.535 1.00 26.75 346 ALA A O 1
ATOM 2671 N N . GLY A 1 347 ? -1.487 31.042 12.496 1.00 23.69 347 GLY A N 1
ATOM 2672 C CA . GLY A 1 347 ? -0.234 31.646 12.066 1.00 23.69 347 GLY A CA 1
ATOM 2673 C C . GLY A 1 347 ? 0.870 30.822 12.729 1.00 23.69 347 GLY A C 1
ATOM 2674 O O . GLY A 1 347 ? 0.738 30.501 13.902 1.00 23.69 347 GLY A O 1
ATOM 2675 N N . LEU A 1 348 ? 1.894 30.430 11.978 1.00 23.33 348 LEU A N 1
ATOM 2676 C CA . LEU A 1 348 ? 3.265 30.252 12.456 1.00 23.33 348 LEU A CA 1
ATOM 2677 C C . LEU A 1 348 ? 4.134 29.967 11.226 1.00 23.33 348 LEU A C 1
ATOM 2679 O O . LEU A 1 348 ? 4.088 28.889 10.638 1.00 23.33 348 LEU A O 1
ATOM 2683 N N . GLU A 1 349 ? 4.883 30.988 10.822 1.00 25.06 349 GLU A N 1
ATOM 2684 C CA . GLU A 1 349 ? 6.184 30.804 10.191 1.00 25.06 349 GLU A CA 1
ATOM 2685 C C . GLU A 1 349 ? 7.107 30.083 11.181 1.00 25.06 349 GLU A C 1
ATOM 2687 O O . GLU A 1 349 ? 7.062 30.370 12.379 1.00 25.06 349 GLU A O 1
ATOM 2692 N N . CYS A 1 350 ? 7.942 29.168 10.688 1.00 24.94 350 CYS A N 1
ATOM 2693 C CA . CYS A 1 350 ? 9.400 29.293 10.782 1.00 24.94 350 CYS A CA 1
ATOM 2694 C C . CYS A 1 350 ? 10.114 28.056 10.215 1.00 24.94 350 CYS A C 1
ATOM 2696 O O . CYS A 1 350 ? 9.797 26.932 10.599 1.00 24.94 350 CYS A O 1
ATOM 2698 N N . ALA A 1 351 ? 11.145 28.373 9.419 1.00 32.34 351 ALA A N 1
ATOM 2699 C CA . ALA A 1 351 ? 12.287 27.579 8.946 1.00 32.34 351 ALA A CA 1
ATOM 2700 C C . ALA A 1 351 ? 12.038 26.502 7.879 1.00 32.34 351 ALA A C 1
ATOM 2702 O O . ALA A 1 351 ? 11.512 25.416 8.204 1.00 32.34 351 ALA A O 1
#